Protein AF-K5VW96-F1 (afdb_monomer_lite)

pLDDT: mean 87.55, std 15.82, range [31.19, 97.62]

Structure (mmCIF, N/CA/C/O backbone):
data_AF-K5VW96-F1
#
_entry.id   AF-K5VW96-F1
#
loop_
_atom_site.group_PDB
_atom_site.id
_atom_site.type_symbol
_atom_site.label_atom_id
_atom_site.label_alt_id
_atom_site.label_comp_id
_atom_site.label_asym_id
_atom_site.label_entity_id
_atom_site.label_seq_id
_atom_site.pdbx_PDB_ins_code
_atom_site.Cartn_x
_atom_site.Cartn_y
_atom_site.Cartn_z
_atom_site.occupancy
_atom_site.B_iso_or_equiv
_atom_site.auth_seq_id
_atom_site.auth_comp_id
_atom_site.auth_asym_id
_atom_site.auth_atom_id
_atom_site.pdbx_PDB_model_num
ATOM 1 N N . MET A 1 1 ? -20.404 -25.628 -1.521 1.00 37.47 1 MET A N 1
ATOM 2 C CA . MET A 1 1 ? -20.555 -24.292 -0.910 1.00 37.47 1 MET A CA 1
ATOM 3 C C . MET A 1 1 ? -20.842 -23.300 -2.025 1.00 37.47 1 MET A C 1
ATOM 5 O O . MET A 1 1 ? -20.103 -23.341 -3.004 1.00 37.47 1 MET A O 1
ATOM 9 N N . PRO A 1 2 ? -21.913 -22.496 -1.958 1.00 32.38 2 PRO A N 1
ATOM 10 C CA . PRO A 1 2 ? -22.168 -21.476 -2.967 1.00 32.38 2 PRO A CA 1
ATOM 11 C C . PRO A 1 2 ? -21.136 -20.350 -2.814 1.00 32.38 2 PRO A C 1
ATOM 13 O O . PRO A 1 2 ? -20.977 -19.799 -1.729 1.00 32.38 2 PRO A O 1
ATOM 16 N N . PHE A 1 3 ? -20.406 -20.046 -3.887 1.00 34.84 3 PHE A N 1
ATOM 17 C CA . PHE A 1 3 ? -19.567 -18.852 -3.960 1.00 34.84 3 PHE A CA 1
ATOM 18 C C . PHE A 1 3 ? -20.473 -17.662 -4.287 1.00 34.84 3 PHE A C 1
ATOM 20 O O . PHE A 1 3 ? -21.146 -17.670 -5.317 1.00 34.84 3 PHE A O 1
ATOM 27 N N . ALA A 1 4 ? -20.518 -16.663 -3.407 1.00 31.19 4 ALA A N 1
ATOM 28 C CA . ALA A 1 4 ? -21.099 -15.367 -3.725 1.00 31.19 4 ALA A CA 1
ATOM 29 C C . ALA A 1 4 ? -20.056 -14.568 -4.525 1.00 31.19 4 ALA A C 1
ATOM 31 O O . ALA A 1 4 ? -19.007 -14.232 -3.986 1.00 31.19 4 ALA A O 1
ATOM 32 N N . GLY A 1 5 ? -20.319 -14.322 -5.811 1.00 43.75 5 GLY A N 1
ATOM 33 C CA . GLY A 1 5 ? -19.502 -13.445 -6.660 1.00 43.75 5 GLY A CA 1
ATOM 34 C C . GLY A 1 5 ? -18.557 -14.144 -7.645 1.00 43.75 5 GLY A C 1
ATOM 35 O O . GLY A 1 5 ? -18.305 -15.353 -7.582 1.00 43.75 5 GLY A O 1
ATOM 36 N N . ARG A 1 6 ? -18.038 -13.363 -8.606 1.00 40.06 6 ARG A N 1
ATOM 37 C CA . ARG A 1 6 ? -16.911 -13.787 -9.452 1.00 40.06 6 ARG A CA 1
ATOM 38 C C . ARG A 1 6 ? -15.681 -13.936 -8.563 1.00 40.06 6 ARG A C 1
ATOM 40 O O . ARG A 1 6 ? -15.459 -13.142 -7.660 1.00 40.06 6 ARG A O 1
ATOM 47 N N . GLY A 1 7 ? -14.866 -14.958 -8.814 1.00 47.41 7 GLY A N 1
ATOM 48 C CA . GLY A 1 7 ? -13.605 -15.087 -8.090 1.00 47.41 7 GLY A CA 1
ATOM 49 C C . GLY A 1 7 ? -12.691 -13.879 -8.338 1.00 47.41 7 GLY A C 1
ATOM 50 O O . GLY A 1 7 ? -12.698 -13.376 -9.462 1.00 47.41 7 GLY A O 1
ATOM 51 N N . PRO A 1 8 ? -11.903 -13.430 -7.340 1.00 55.56 8 PRO A N 1
ATOM 52 C CA . PRO A 1 8 ? -10.991 -12.305 -7.513 1.00 55.56 8 PRO A CA 1
ATOM 53 C C . PRO A 1 8 ? -10.047 -12.531 -8.694 1.00 55.56 8 PRO A C 1
ATOM 55 O O . PRO A 1 8 ? -9.593 -13.655 -8.934 1.00 55.56 8 PRO A O 1
ATOM 58 N N . ALA A 1 9 ? -9.753 -11.451 -9.421 1.00 55.28 9 ALA A N 1
ATOM 59 C CA . ALA A 1 9 ? -8.939 -11.473 -10.637 1.00 55.28 9 ALA A CA 1
ATOM 60 C C . ALA A 1 9 ? -7.515 -12.009 -10.400 1.00 55.28 9 ALA A C 1
ATOM 62 O O . ALA A 1 9 ? -6.895 -12.553 -11.314 1.00 55.28 9 ALA A O 1
ATOM 63 N N . LYS A 1 10 ? -7.006 -11.891 -9.169 1.00 63.50 10 LYS A N 1
ATOM 64 C CA . LYS A 1 10 ? -5.729 -12.456 -8.730 1.00 63.50 10 LYS A CA 1
ATOM 65 C C . LYS A 1 10 ? -5.977 -13.247 -7.440 1.00 63.50 10 LYS A C 1
ATOM 67 O O . LYS A 1 10 ? -6.495 -12.710 -6.469 1.00 63.50 10 LYS A O 1
ATOM 72 N N . ARG A 1 11 ? -5.637 -14.538 -7.437 1.00 74.12 11 ARG A N 1
ATOM 73 C CA . ARG A 1 11 ? -5.677 -15.412 -6.252 1.00 74.12 11 ARG A CA 1
ATOM 74 C C . ARG A 1 11 ? -4.274 -15.914 -5.969 1.00 74.12 11 ARG A C 1
ATOM 76 O O . ARG A 1 11 ? -3.560 -16.295 -6.895 1.00 74.12 11 ARG A O 1
ATOM 83 N N . ALA A 1 12 ? -3.901 -15.954 -4.697 1.00 80.06 12 ALA A N 1
ATOM 84 C CA . ALA A 1 12 ? -2.747 -16.732 -4.286 1.00 80.06 12 ALA A CA 1
ATOM 85 C C . ALA A 1 12 ? -2.985 -18.219 -4.629 1.00 80.06 12 ALA A C 1
ATOM 87 O O . ALA A 1 12 ? -4.080 -18.729 -4.376 1.00 80.06 12 ALA A O 1
ATOM 88 N N . PRO A 1 13 ? -1.996 -18.935 -5.194 1.00 87.56 13 PRO A N 1
ATOM 89 C CA . PRO A 1 13 ? -2.148 -20.348 -5.541 1.00 87.56 13 PRO A CA 1
ATOM 90 C C . PRO A 1 13 ? -2.207 -21.253 -4.303 1.00 87.56 13 PRO A C 1
ATOM 92 O O . PRO A 1 13 ? -2.581 -22.418 -4.411 1.00 87.56 13 PRO A O 1
ATOM 95 N N . LYS A 1 14 ? -1.811 -20.731 -3.138 1.00 89.62 14 LYS A N 1
ATOM 96 C CA . LYS A 1 14 ? -1.784 -21.423 -1.851 1.00 89.62 14 LYS A CA 1
ATOM 97 C C . LYS A 1 14 ? -1.941 -20.428 -0.702 1.00 89.62 14 LYS A C 1
ATOM 99 O O . LYS A 1 14 ? -1.798 -19.224 -0.896 1.00 89.62 14 LYS A O 1
ATOM 104 N N . VAL A 1 15 ? -2.188 -20.951 0.493 1.00 88.50 15 VAL A N 1
ATOM 105 C CA . VAL A 1 15 ? -1.996 -20.207 1.744 1.00 88.50 15 VAL A CA 1
ATOM 106 C C . VAL A 1 15 ? -0.496 -20.184 2.058 1.00 88.50 15 VAL A C 1
ATOM 108 O O . VAL A 1 15 ? 0.205 -21.157 1.772 1.00 88.50 15 VAL A O 1
ATOM 111 N N . TYR A 1 16 ? -0.006 -19.068 2.590 1.00 89.38 16 TYR A N 1
ATOM 112 C CA . TYR A 1 16 ? 1.388 -18.902 2.999 1.00 89.38 16 TYR A CA 1
ATOM 113 C C . TYR A 1 16 ? 1.476 -18.960 4.520 1.00 89.38 16 TYR A C 1
ATOM 115 O O . TYR A 1 16 ? 0.693 -18.298 5.199 1.00 89.38 16 TYR A O 1
ATOM 123 N N . ASP A 1 17 ? 2.423 -19.742 5.030 1.00 87.88 17 ASP A N 1
ATOM 124 C CA . ASP A 1 17 ? 2.649 -19.893 6.472 1.00 87.88 17 ASP A CA 1
ATOM 125 C C . ASP A 1 17 ? 3.466 -18.727 7.055 1.00 87.88 17 ASP A C 1
ATOM 127 O O . ASP A 1 17 ? 3.404 -18.459 8.253 1.00 87.88 17 ASP A O 1
ATOM 131 N N . ASP A 1 18 ? 4.211 -18.020 6.200 1.00 91.38 18 ASP A N 1
ATOM 132 C CA . ASP A 1 18 ? 5.069 -16.895 6.559 1.00 91.38 18 ASP A CA 1
ATOM 133 C C . ASP A 1 18 ? 4.753 -15.657 5.704 1.00 91.38 18 ASP A C 1
ATOM 135 O O . ASP A 1 18 ? 4.476 -15.741 4.502 1.00 91.38 18 ASP A O 1
ATOM 139 N N . LEU A 1 19 ? 4.831 -14.481 6.331 1.00 93.19 19 LEU A N 1
ATOM 140 C CA . LEU A 1 19 ? 4.691 -13.193 5.663 1.00 93.19 19 LEU A CA 1
ATOM 141 C C . LEU A 1 19 ? 5.801 -12.997 4.623 1.00 93.19 19 LEU A C 1
ATOM 143 O O . LEU A 1 19 ? 5.519 -12.459 3.554 1.00 93.19 19 LEU A O 1
ATOM 147 N N . GLN A 1 20 ? 7.035 -13.444 4.888 1.00 94.94 20 GLN A N 1
ATOM 148 C CA . GLN A 1 20 ? 8.121 -13.309 3.911 1.00 94.94 20 GLN A CA 1
ATOM 149 C C . GLN A 1 20 ? 7.809 -14.075 2.621 1.00 94.94 20 GLN A C 1
ATOM 151 O O . GLN A 1 20 ? 7.932 -13.497 1.543 1.00 94.94 20 GLN A O 1
ATOM 156 N N . ASP A 1 21 ? 7.315 -15.311 2.720 1.00 94.12 21 ASP A N 1
ATOM 157 C CA . ASP A 1 21 ? 6.936 -16.112 1.550 1.00 94.12 21 ASP A CA 1
ATOM 158 C C . ASP A 1 21 ? 5.805 -15.461 0.735 1.00 94.12 21 ASP A C 1
ATOM 160 O O . ASP A 1 21 ? 5.811 -15.507 -0.500 1.00 94.12 21 ASP A O 1
ATOM 164 N N . LEU A 1 22 ? 4.830 -14.839 1.412 1.00 94.06 22 LEU A N 1
ATOM 165 C CA . LEU A 1 22 ? 3.765 -14.083 0.749 1.00 94.06 22 LEU A CA 1
ATOM 166 C C . LEU A 1 22 ? 4.334 -12.875 -0.009 1.00 94.06 22 LEU A C 1
ATOM 168 O O . LEU A 1 22 ? 3.981 -12.653 -1.170 1.00 94.06 22 LEU A O 1
ATOM 172 N N . ILE A 1 23 ? 5.222 -12.104 0.625 1.00 95.88 23 ILE A N 1
ATOM 173 C CA . ILE A 1 23 ? 5.873 -10.954 -0.011 1.00 95.88 23 ILE A CA 1
ATOM 174 C C . ILE A 1 23 ? 6.718 -11.404 -1.206 1.00 95.88 23 ILE A C 1
ATOM 176 O O . ILE A 1 23 ? 6.601 -10.821 -2.284 1.00 95.88 23 ILE A O 1
ATOM 180 N N . ASP A 1 24 ? 7.499 -12.472 -1.063 1.00 95.94 24 ASP A N 1
ATOM 181 C CA . ASP A 1 24 ? 8.306 -13.030 -2.147 1.00 95.94 24 ASP A CA 1
ATOM 182 C C . ASP A 1 24 ? 7.433 -13.437 -3.336 1.00 95.94 24 ASP A C 1
ATOM 184 O O . ASP A 1 24 ? 7.743 -13.105 -4.481 1.00 95.94 24 ASP A O 1
ATOM 188 N N . TYR A 1 25 ? 6.291 -14.077 -3.080 1.00 95.06 25 TYR A N 1
ATOM 189 C CA . TYR A 1 25 ? 5.336 -14.411 -4.130 1.00 95.06 25 TYR A CA 1
ATOM 190 C C . TYR A 1 25 ? 4.782 -13.177 -4.857 1.00 95.06 25 TYR A C 1
ATOM 192 O O . TYR A 1 25 ? 4.708 -13.178 -6.093 1.00 95.06 25 TYR A O 1
ATOM 200 N N . ILE A 1 26 ? 4.396 -12.130 -4.120 1.00 95.12 26 ILE A N 1
ATOM 201 C CA . ILE A 1 26 ? 3.878 -10.886 -4.708 1.00 95.12 26 ILE A CA 1
ATOM 202 C C . ILE A 1 26 ? 4.929 -10.275 -5.643 1.00 95.12 26 ILE A C 1
ATOM 204 O O . ILE A 1 26 ? 4.613 -9.937 -6.785 1.00 95.12 26 ILE A O 1
ATOM 208 N N . PHE A 1 27 ? 6.189 -10.203 -5.207 1.00 96.81 27 PHE A N 1
ATOM 209 C CA . PHE A 1 27 ? 7.273 -9.644 -6.016 1.00 96.81 27 PHE A CA 1
ATOM 210 C C . PHE A 1 27 ? 7.647 -10.513 -7.216 1.00 96.81 27 PHE A C 1
ATOM 212 O O . PHE A 1 27 ? 7.816 -9.984 -8.314 1.00 96.81 27 PHE A O 1
ATOM 219 N N . VAL A 1 28 ? 7.706 -11.838 -7.063 1.00 95.38 28 VAL A N 1
ATOM 220 C CA . VAL A 1 28 ? 7.920 -12.760 -8.192 1.00 95.38 28 VAL A CA 1
ATOM 221 C C . VAL A 1 28 ? 6.823 -12.590 -9.243 1.00 95.38 28 VAL A C 1
ATOM 223 O O . VAL A 1 28 ? 7.111 -12.552 -10.444 1.00 95.38 28 VAL A O 1
ATOM 226 N N . SER A 1 29 ? 5.573 -12.440 -8.803 1.00 93.94 29 SER A N 1
ATOM 227 C CA . SER A 1 29 ? 4.431 -12.207 -9.689 1.00 93.94 29 SER A CA 1
ATOM 228 C C . SER A 1 29 ? 4.547 -10.860 -10.405 1.00 93.94 29 SER A C 1
ATOM 230 O O . SER A 1 29 ? 4.394 -10.810 -11.625 1.00 93.94 29 SER A O 1
ATOM 232 N N . ALA A 1 30 ? 4.899 -9.796 -9.678 1.00 94.56 30 ALA A N 1
ATOM 233 C CA . ALA A 1 30 ? 5.075 -8.458 -10.236 1.00 94.56 30 ALA A CA 1
ATOM 234 C C . ALA A 1 30 ? 6.218 -8.394 -11.261 1.00 94.56 30 ALA A C 1
ATOM 236 O O . ALA A 1 30 ? 6.041 -7.870 -12.357 1.00 94.56 30 ALA A O 1
ATOM 237 N N . ILE A 1 31 ? 7.371 -9.000 -10.958 1.00 95.44 31 ILE A N 1
ATOM 238 C CA . ILE A 1 31 ? 8.517 -9.083 -11.878 1.00 95.44 31 ILE A CA 1
ATOM 239 C C . ILE A 1 31 ? 8.151 -9.898 -13.124 1.00 95.44 31 ILE A C 1
ATOM 241 O O . ILE A 1 31 ? 8.518 -9.533 -14.241 1.00 95.44 31 ILE A O 1
ATOM 245 N N . SER A 1 32 ? 7.406 -10.992 -12.958 1.00 93.62 32 SER A N 1
ATOM 246 C CA . SER A 1 32 ? 6.940 -11.813 -14.082 1.00 93.62 32 SER A CA 1
ATOM 247 C C . SER A 1 32 ? 5.922 -11.082 -14.960 1.00 93.62 32 SER A C 1
ATOM 249 O O . SER A 1 32 ? 5.872 -11.301 -16.168 1.00 93.62 32 SER A O 1
ATOM 251 N N . GLU A 1 33 ? 5.086 -10.228 -14.375 1.00 92.06 33 GLU A N 1
ATOM 252 C CA . GLU A 1 33 ? 4.184 -9.339 -15.105 1.00 92.06 33 GLU A CA 1
ATOM 253 C C . GLU A 1 33 ? 4.972 -8.252 -15.842 1.00 92.06 33 GLU A C 1
ATOM 255 O O . GLU A 1 33 ? 4.813 -8.141 -17.054 1.00 92.06 33 GLU A O 1
ATOM 260 N N . ALA A 1 34 ? 5.923 -7.582 -15.183 1.00 92.12 34 ALA A N 1
ATOM 261 C CA . ALA A 1 34 ? 6.814 -6.618 -15.823 1.00 92.12 34 ALA A CA 1
ATOM 262 C C . ALA A 1 34 ? 7.551 -7.230 -17.024 1.00 92.12 34 ALA A C 1
ATOM 264 O O . ALA A 1 34 ? 7.513 -6.662 -18.104 1.00 92.12 34 ALA A O 1
ATOM 265 N N . ARG A 1 35 ? 8.124 -8.434 -16.906 1.00 91.25 35 ARG A N 1
ATOM 266 C CA . ARG A 1 35 ? 8.793 -9.129 -18.028 1.00 91.25 35 ARG A CA 1
ATOM 267 C C . ARG A 1 35 ? 7.888 -9.402 -19.234 1.00 91.25 35 ARG A C 1
ATOM 269 O O . ARG A 1 35 ? 8.397 -9.581 -20.336 1.00 91.25 35 ARG A O 1
ATOM 276 N N . ARG A 1 36 ? 6.572 -9.492 -19.027 1.00 90.75 36 ARG A N 1
ATOM 277 C CA . ARG A 1 36 ? 5.580 -9.701 -20.094 1.00 90.75 36 ARG A CA 1
ATOM 278 C C . ARG A 1 36 ? 5.034 -8.389 -20.654 1.00 90.75 36 ARG A C 1
ATOM 280 O O . ARG A 1 36 ? 4.425 -8.407 -21.721 1.00 90.75 36 ARG A O 1
ATOM 287 N N . THR A 1 37 ? 5.231 -7.278 -19.953 1.00 90.25 37 THR A N 1
ATOM 288 C CA . THR A 1 37 ? 4.836 -5.949 -20.412 1.00 90.25 37 THR A CA 1
ATOM 289 C C . THR A 1 37 ? 5.689 -5.530 -21.603 1.00 90.25 37 THR A C 1
ATOM 291 O O . THR A 1 37 ? 6.906 -5.708 -21.619 1.00 90.25 37 THR A O 1
ATOM 294 N N . PHE A 1 38 ? 5.043 -4.952 -22.613 1.00 87.19 38 PHE A N 1
ATOM 295 C CA . PHE A 1 38 ? 5.740 -4.376 -23.754 1.00 87.19 38 PHE A CA 1
ATOM 296 C C . PHE A 1 38 ? 6.389 -3.046 -23.347 1.00 87.19 38 PHE A C 1
ATOM 298 O O . PHE A 1 38 ? 5.688 -2.094 -23.004 1.00 87.19 38 PHE A O 1
ATOM 305 N N . PHE A 1 39 ? 7.719 -2.987 -23.385 1.00 90.12 39 PHE A N 1
ATOM 306 C CA . PHE A 1 39 ? 8.501 -1.763 -23.188 1.00 90.12 39 PHE A CA 1
ATOM 307 C C . PHE A 1 39 ? 8.998 -1.223 -24.528 1.00 90.12 39 PHE A C 1
ATOM 309 O O . PHE A 1 39 ? 9.146 -1.986 -25.484 1.00 90.12 39 PHE A O 1
ATOM 316 N N . ALA A 1 40 ? 9.307 0.075 -24.599 1.00 88.19 40 ALA A N 1
ATOM 317 C CA . ALA A 1 40 ? 9.852 0.661 -25.823 1.00 88.19 40 ALA A CA 1
ATOM 318 C C . ALA A 1 40 ? 11.303 0.217 -26.074 1.00 88.19 40 ALA A C 1
ATOM 320 O O . ALA A 1 40 ? 11.770 0.238 -27.213 1.00 88.19 40 ALA A O 1
ATOM 321 N N . SER A 1 41 ? 12.020 -0.205 -25.024 1.00 92.88 41 SER A N 1
ATOM 322 C CA . SER A 1 41 ? 13.386 -0.723 -25.127 1.00 92.88 41 SER A CA 1
ATOM 323 C C . SER A 1 41 ? 13.727 -1.774 -24.063 1.00 92.88 41 SER A C 1
ATOM 325 O O . SER A 1 41 ? 13.112 -1.851 -22.999 1.00 92.88 41 SER A O 1
ATOM 327 N N . GLU A 1 42 ? 14.777 -2.557 -24.323 1.00 93.06 42 GLU A N 1
ATOM 328 C CA . GLU A 1 42 ? 15.360 -3.492 -23.349 1.00 93.06 42 GLU A CA 1
ATOM 329 C C . GLU A 1 42 ? 15.914 -2.772 -22.106 1.00 93.06 42 GLU A C 1
ATOM 331 O O . GLU A 1 42 ? 15.828 -3.290 -20.990 1.00 93.06 42 GLU A O 1
ATOM 336 N N . ALA A 1 43 ? 16.433 -1.551 -22.281 1.00 93.75 43 ALA A N 1
ATOM 337 C CA . ALA A 1 43 ? 16.932 -0.729 -21.183 1.00 93.75 43 ALA A CA 1
ATOM 338 C C . ALA A 1 43 ? 15.807 -0.338 -20.210 1.00 93.75 43 ALA A C 1
ATOM 340 O O . ALA A 1 43 ? 15.994 -0.416 -18.997 1.00 93.75 43 ALA A O 1
ATOM 341 N N . GLU A 1 44 ? 14.626 0.021 -20.723 1.00 92.75 44 GLU A N 1
ATOM 342 C CA . GLU A 1 44 ? 13.445 0.303 -19.895 1.00 92.75 44 GLU A CA 1
ATOM 343 C C . GLU A 1 44 ? 12.955 -0.937 -19.144 1.00 92.75 44 GLU A C 1
ATOM 345 O O . GLU A 1 44 ? 12.630 -0.845 -17.962 1.00 92.75 44 GLU A O 1
ATOM 350 N N . SER A 1 45 ? 12.941 -2.101 -19.802 1.00 93.75 45 SER A N 1
ATOM 351 C CA . SER A 1 45 ? 12.557 -3.364 -19.161 1.00 93.75 45 SER A CA 1
ATOM 352 C C . SER A 1 45 ? 13.518 -3.741 -18.030 1.00 93.75 45 SER A C 1
ATOM 354 O O . SER A 1 45 ? 13.090 -4.044 -16.915 1.00 93.75 45 SER A O 1
ATOM 356 N N . THR A 1 46 ? 14.825 -3.653 -18.295 1.00 95.00 46 THR A N 1
ATOM 357 C CA . THR A 1 46 ? 15.880 -3.885 -17.298 1.00 95.00 46 THR A CA 1
ATOM 358 C C . THR A 1 46 ? 15.733 -2.939 -16.108 1.00 95.00 46 THR A C 1
ATOM 360 O O . THR A 1 46 ? 15.818 -3.368 -14.957 1.00 95.00 46 THR A O 1
ATOM 363 N N . GLU A 1 47 ? 15.463 -1.659 -16.369 1.00 95.00 47 GLU A N 1
ATOM 364 C CA . GLU A 1 47 ? 15.244 -0.667 -15.319 1.00 95.00 47 GLU A CA 1
ATOM 365 C C . GLU A 1 47 ? 14.006 -0.985 -14.475 1.00 95.00 47 GLU A C 1
ATOM 367 O O . GLU A 1 47 ? 14.077 -0.955 -13.249 1.00 95.00 47 GLU A O 1
ATOM 372 N N . ALA A 1 48 ? 12.882 -1.327 -15.107 1.00 95.06 48 ALA A N 1
ATOM 373 C CA . ALA A 1 48 ? 11.648 -1.686 -14.413 1.00 95.06 48 ALA A CA 1
ATOM 374 C C . ALA A 1 48 ? 11.850 -2.878 -13.463 1.00 95.06 48 ALA A C 1
ATOM 376 O O . ALA A 1 48 ? 11.450 -2.821 -12.298 1.00 95.06 48 ALA A O 1
ATOM 377 N N . ILE A 1 49 ? 12.533 -3.929 -13.930 1.00 96.56 49 ILE A N 1
ATOM 378 C CA . ILE A 1 49 ? 12.880 -5.095 -13.106 1.00 96.56 49 ILE A CA 1
ATOM 379 C C . ILE A 1 49 ? 13.765 -4.671 -11.929 1.00 96.56 49 ILE A C 1
ATOM 381 O O . ILE A 1 49 ? 13.469 -5.029 -10.791 1.00 96.56 49 ILE A O 1
ATOM 385 N N . ARG A 1 50 ? 14.788 -3.841 -12.168 1.00 96.25 50 ARG A N 1
ATOM 386 C CA . ARG A 1 50 ? 15.683 -3.340 -11.114 1.00 96.25 50 ARG A CA 1
ATOM 387 C C . ARG A 1 50 ? 14.940 -2.545 -10.036 1.00 96.25 50 ARG A C 1
ATOM 389 O O . ARG A 1 50 ? 15.237 -2.684 -8.847 1.00 96.25 50 ARG A O 1
ATOM 396 N N . LEU A 1 51 ? 13.978 -1.706 -10.426 1.00 96.81 51 LEU A N 1
ATOM 397 C CA . LEU A 1 51 ? 13.141 -0.964 -9.477 1.00 96.81 51 LEU A CA 1
ATOM 398 C C . LEU A 1 51 ? 12.337 -1.930 -8.594 1.00 96.81 51 LEU A C 1
ATOM 400 O O . LEU A 1 51 ? 12.338 -1.779 -7.372 1.00 96.81 51 LEU A O 1
ATOM 404 N N . LEU A 1 52 ? 11.721 -2.958 -9.188 1.00 97.38 52 LEU A N 1
ATOM 405 C CA . LEU A 1 52 ? 10.972 -3.979 -8.447 1.00 97.38 52 LEU A CA 1
ATOM 406 C C . LEU A 1 52 ? 11.866 -4.799 -7.506 1.00 97.38 52 LEU A C 1
ATOM 408 O O . LEU A 1 52 ? 11.490 -5.018 -6.358 1.00 97.38 52 LEU A O 1
ATOM 412 N N . GLU A 1 53 ? 13.060 -5.201 -7.941 1.00 97.00 53 GLU A N 1
ATOM 413 C CA . GLU A 1 53 ? 14.036 -5.906 -7.095 1.00 97.00 53 GLU A CA 1
ATOM 414 C C . GLU A 1 53 ? 14.496 -5.040 -5.912 1.00 97.00 53 GLU A C 1
ATOM 416 O O . GLU A 1 53 ? 14.647 -5.519 -4.785 1.00 97.00 53 GLU A O 1
ATOM 421 N N . THR A 1 54 ? 14.657 -3.734 -6.138 1.00 96.88 54 THR A N 1
ATOM 422 C CA . THR A 1 54 ? 14.988 -2.779 -5.073 1.00 96.88 54 THR A CA 1
ATOM 423 C C . THR A 1 54 ? 13.858 -2.693 -4.048 1.00 96.88 54 THR A C 1
ATOM 425 O O . THR A 1 54 ? 14.109 -2.785 -2.844 1.00 96.88 54 THR A O 1
ATOM 428 N N . LEU A 1 55 ? 12.608 -2.557 -4.505 1.00 97.12 55 LEU A N 1
ATOM 429 C CA . LEU A 1 55 ? 11.436 -2.579 -3.627 1.00 97.12 55 LEU A CA 1
ATOM 430 C C . LEU A 1 55 ? 11.330 -3.897 -2.855 1.00 97.12 55 LEU A C 1
ATOM 432 O O . LEU A 1 55 ? 11.059 -3.863 -1.657 1.00 97.12 55 LEU A O 1
ATOM 436 N N . HIS A 1 56 ? 11.593 -5.033 -3.507 1.00 97.62 56 HIS A N 1
ATOM 437 C CA . HIS A 1 56 ? 11.558 -6.358 -2.885 1.00 97.62 56 HIS A CA 1
ATOM 438 C C . HIS A 1 56 ? 12.554 -6.453 -1.731 1.00 97.62 56 HIS A C 1
ATOM 440 O O . HIS A 1 56 ? 12.196 -6.844 -0.619 1.00 97.62 56 HIS A O 1
ATOM 446 N N . LYS A 1 57 ? 13.792 -6.001 -1.958 1.00 96.38 57 LYS A N 1
ATOM 447 C CA . LYS A 1 57 ? 14.838 -5.965 -0.930 1.00 96.38 57 LYS A CA 1
ATOM 448 C C . LYS A 1 57 ? 14.438 -5.101 0.267 1.00 96.38 57 LYS A C 1
ATOM 450 O O . LYS A 1 57 ? 14.643 -5.510 1.413 1.00 96.38 57 LYS A O 1
ATOM 455 N N . VAL A 1 58 ? 13.869 -3.919 0.016 1.00 95.62 58 VAL A N 1
ATOM 456 C CA . VAL A 1 58 ? 13.394 -3.021 1.081 1.00 95.62 58 VAL A CA 1
ATOM 457 C C . VAL A 1 58 ? 12.220 -3.655 1.832 1.00 95.62 58 VAL A C 1
ATOM 459 O O . VAL A 1 58 ? 12.255 -3.701 3.060 1.00 95.62 58 VAL A O 1
ATOM 462 N N . ALA A 1 59 ? 11.240 -4.217 1.121 1.00 95.69 59 ALA A N 1
ATOM 463 C CA . ALA A 1 59 ? 10.086 -4.888 1.711 1.00 95.69 59 ALA A CA 1
ATOM 464 C C . ALA A 1 59 ? 10.504 -6.061 2.606 1.00 95.69 59 ALA A C 1
ATOM 466 O O . ALA A 1 59 ? 10.070 -6.125 3.752 1.00 95.69 59 ALA A O 1
ATOM 467 N N . GLY A 1 60 ? 11.414 -6.928 2.150 1.00 95.00 60 GLY A N 1
ATOM 468 C CA . GLY A 1 60 ? 11.939 -8.023 2.971 1.00 95.00 60 GLY A CA 1
ATOM 469 C C . GLY A 1 60 ? 12.675 -7.529 4.222 1.00 95.00 60 GLY A C 1
ATOM 470 O O . GLY A 1 60 ? 12.592 -8.139 5.286 1.00 95.00 60 GLY A O 1
ATOM 471 N N . SER A 1 61 ? 13.363 -6.383 4.148 1.00 93.31 61 SER A N 1
ATOM 472 C CA . SER A 1 61 ? 13.931 -5.754 5.348 1.00 93.31 61 SER A CA 1
ATOM 473 C C . SER A 1 61 ? 12.861 -5.252 6.313 1.00 93.31 61 SER A C 1
ATOM 475 O O . SER A 1 61 ? 13.052 -5.361 7.522 1.00 93.31 61 SER A O 1
ATOM 477 N N . THR A 1 62 ? 11.753 -4.714 5.803 1.00 92.81 62 THR A N 1
ATOM 478 C CA . THR A 1 62 ? 10.616 -4.295 6.628 1.00 92.81 62 THR A CA 1
ATOM 479 C C . THR A 1 62 ? 9.933 -5.496 7.281 1.00 92.81 62 THR A C 1
ATOM 481 O O . THR A 1 62 ? 9.691 -5.452 8.483 1.00 92.81 62 THR A O 1
ATOM 484 N N . VAL A 1 63 ? 9.707 -6.591 6.546 1.00 93.69 63 VAL A N 1
ATOM 485 C CA . VAL A 1 63 ? 9.120 -7.842 7.071 1.00 93.69 63 VAL A CA 1
ATOM 486 C C . VAL A 1 63 ? 9.886 -8.360 8.282 1.00 93.69 63 VAL A C 1
ATOM 488 O O . VAL A 1 63 ? 9.282 -8.620 9.316 1.00 93.69 63 VAL A O 1
ATOM 491 N N . ARG A 1 64 ? 11.221 -8.398 8.217 1.00 91.44 64 ARG A N 1
ATOM 492 C CA . ARG A 1 64 ? 12.061 -8.839 9.346 1.00 91.44 64 ARG A CA 1
ATOM 493 C C . ARG A 1 64 ? 11.946 -7.971 10.604 1.00 91.44 64 ARG A C 1
ATOM 495 O O . ARG A 1 64 ? 12.354 -8.413 11.673 1.00 91.44 64 ARG A O 1
ATOM 502 N N . SER A 1 65 ? 11.446 -6.741 10.482 1.00 89.62 65 SER A N 1
ATOM 503 C CA . SER A 1 65 ? 11.255 -5.817 11.609 1.00 89.62 65 SER A CA 1
ATOM 504 C C . SER A 1 65 ? 9.842 -5.844 12.200 1.00 89.62 65 SER A C 1
ATOM 506 O O . SER A 1 65 ? 9.603 -5.220 13.232 1.00 89.62 65 SER A O 1
ATOM 508 N N . ILE A 1 66 ? 8.904 -6.547 11.555 1.00 89.88 66 ILE A N 1
ATOM 509 C CA . ILE A 1 66 ? 7.506 -6.620 11.981 1.00 89.88 66 ILE A CA 1
ATOM 510 C C . ILE A 1 66 ? 7.370 -7.605 13.149 1.00 89.88 66 ILE A C 1
ATOM 512 O O . ILE A 1 66 ? 7.980 -8.672 13.174 1.00 89.88 66 ILE A O 1
ATOM 516 N N . THR A 1 67 ? 6.564 -7.236 14.143 1.00 82.31 67 THR A N 1
ATOM 517 C CA . THR A 1 67 ? 6.324 -8.056 15.334 1.00 82.31 67 THR A CA 1
ATOM 518 C C . THR A 1 67 ? 5.390 -9.234 15.038 1.00 82.31 67 THR A C 1
ATOM 520 O O . THR A 1 67 ? 4.582 -9.219 14.104 1.00 82.31 67 THR A O 1
ATOM 523 N N . THR A 1 68 ? 5.438 -10.263 15.886 1.00 79.12 68 THR A N 1
ATOM 524 C CA . THR A 1 68 ? 4.563 -11.438 15.757 1.00 79.12 68 THR A CA 1
ATOM 525 C C . THR A 1 68 ? 3.076 -11.076 15.861 1.00 79.12 68 THR A C 1
ATOM 527 O O . THR A 1 68 ? 2.275 -11.607 15.098 1.00 79.12 68 THR A O 1
ATOM 530 N N . SER A 1 69 ? 2.687 -10.135 16.733 1.00 80.00 69 SER A N 1
ATOM 531 C CA . SER A 1 69 ? 1.280 -9.715 16.879 1.00 80.00 69 SER A CA 1
ATOM 532 C C . SE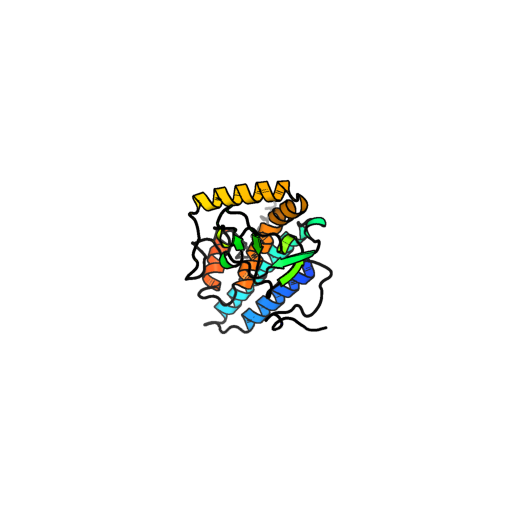R A 1 69 ? 0.725 -9.045 15.618 1.00 80.00 69 SER A C 1
ATOM 534 O O . SER A 1 69 ? -0.424 -9.278 15.241 1.00 80.00 69 SER A O 1
ATOM 536 N N . ALA A 1 70 ? 1.551 -8.269 14.913 1.00 82.38 70 ALA A N 1
ATOM 537 C CA . ALA A 1 70 ? 1.191 -7.641 13.645 1.00 82.38 70 ALA A CA 1
ATOM 538 C C . ALA A 1 70 ? 1.123 -8.644 12.473 1.00 82.38 70 ALA A C 1
ATOM 540 O O . ALA A 1 70 ? 0.551 -8.338 11.426 1.00 82.38 70 ALA A O 1
ATOM 541 N N . SER A 1 71 ? 1.656 -9.856 12.655 1.00 81.94 71 SER A N 1
ATOM 542 C CA . SER A 1 71 ? 1.646 -10.924 11.648 1.00 81.94 71 SER A CA 1
ATOM 543 C C . SER A 1 71 ? 0.370 -11.780 11.681 1.00 81.94 71 SER A C 1
ATOM 545 O O . SER A 1 71 ? 0.105 -12.519 10.735 1.00 81.94 71 SER A O 1
ATOM 547 N N . CYS A 1 72 ? -0.460 -11.663 12.726 1.00 88.31 72 CYS A N 1
ATOM 548 C CA . CYS A 1 72 ? -1.762 -12.334 12.800 1.00 88.31 72 CYS A CA 1
ATOM 549 C C . CYS A 1 72 ? -2.669 -11.911 11.639 1.00 88.31 72 CYS A C 1
ATOM 551 O O . CYS A 1 72 ? -2.726 -10.732 11.307 1.00 88.31 72 CYS A O 1
ATOM 553 N N . CYS A 1 73 ? -3.420 -12.839 11.048 1.00 91.62 73 CYS A N 1
ATOM 554 C CA . CYS A 1 73 ? -4.309 -12.514 9.932 1.00 91.62 73 CYS A CA 1
ATOM 555 C C . CYS A 1 73 ? -5.558 -11.728 10.369 1.00 91.62 73 CYS A C 1
ATOM 557 O O . CYS A 1 73 ? -6.084 -11.921 11.467 1.00 91.62 73 CYS A O 1
ATOM 559 N N . ALA A 1 74 ? -6.045 -10.866 9.481 1.00 92.38 74 ALA A N 1
ATOM 560 C CA . ALA A 1 74 ? -7.292 -10.126 9.595 1.00 92.38 74 ALA A CA 1
ATOM 561 C C . ALA A 1 74 ? -8.026 -10.125 8.245 1.00 92.38 74 ALA A C 1
ATOM 563 O O . ALA A 1 74 ? -7.410 -10.288 7.190 1.00 92.38 74 ALA A O 1
ATOM 564 N N . LEU A 1 75 ? -9.345 -9.943 8.292 1.00 93.75 75 LEU A N 1
ATOM 565 C CA . LEU A 1 75 ? -10.144 -9.686 7.099 1.00 93.75 75 LEU A CA 1
ATOM 566 C C . LEU A 1 75 ? -9.885 -8.245 6.631 1.00 93.75 75 LEU A C 1
ATOM 568 O O . LEU A 1 75 ? -10.009 -7.314 7.425 1.00 93.75 75 LEU A O 1
ATOM 572 N N . SER A 1 76 ? -9.516 -8.086 5.364 1.00 93.25 76 SER A N 1
ATOM 573 C CA . SER A 1 76 ? -9.257 -6.815 4.687 1.00 93.25 76 SER A CA 1
ATOM 574 C C . SER A 1 76 ? -10.343 -6.549 3.650 1.00 93.25 76 SER A C 1
ATOM 576 O O . SER A 1 76 ? -10.754 -7.475 2.949 1.00 93.25 76 SER A O 1
ATOM 578 N N . HIS A 1 77 ? -10.787 -5.297 3.561 1.00 93.75 77 HIS A N 1
ATOM 579 C CA . HIS A 1 7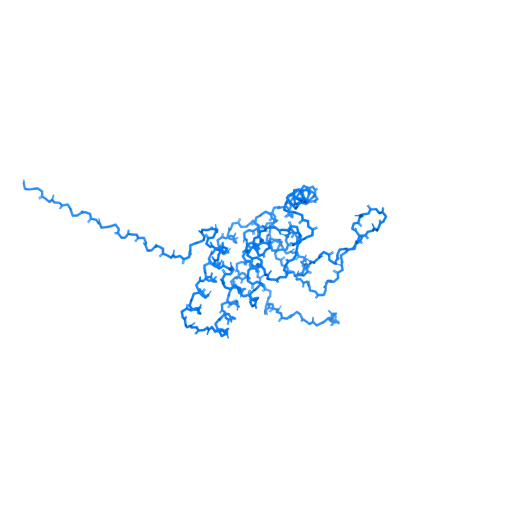7 ? -11.602 -4.803 2.455 1.00 93.75 77 HIS A CA 1
ATOM 580 C C . HIS A 1 77 ? -10.641 -4.269 1.392 1.00 93.75 77 HIS A C 1
ATOM 582 O O . HIS A 1 77 ? -10.000 -3.240 1.606 1.00 93.75 77 HIS A O 1
ATOM 588 N N . ASP A 1 78 ? -10.474 -4.996 0.291 1.00 90.06 78 ASP A N 1
ATOM 589 C CA . ASP A 1 78 ? -9.346 -4.771 -0.622 1.00 90.06 78 ASP A CA 1
ATOM 590 C C . ASP A 1 78 ? -9.529 -3.540 -1.518 1.00 90.06 78 ASP A C 1
ATOM 592 O O . ASP A 1 78 ? -8.552 -3.048 -2.079 1.00 90.06 78 ASP A O 1
ATOM 596 N N . ASP A 1 79 ? -10.757 -3.026 -1.610 1.00 90.81 79 ASP A N 1
ATOM 597 C CA . ASP A 1 79 ? -11.105 -1.843 -2.401 1.00 90.81 79 ASP A CA 1
ATOM 598 C C . ASP A 1 79 ? -11.925 -0.832 -1.584 1.00 90.81 79 ASP A C 1
ATOM 600 O O . ASP A 1 79 ? -12.962 -0.362 -2.019 1.00 90.81 79 ASP A O 1
ATOM 604 N N . LEU A 1 80 ? -11.527 -0.560 -0.332 1.00 92.56 80 LEU A N 1
ATOM 605 C CA . LEU A 1 80 ? -12.298 0.354 0.523 1.00 92.56 80 LEU A CA 1
ATOM 606 C C . LEU A 1 80 ? -12.167 1.810 0.044 1.00 92.56 80 LEU A C 1
ATOM 608 O O . LEU A 1 80 ? -11.108 2.436 0.204 1.00 92.56 80 LEU A O 1
ATOM 612 N N . GLY A 1 81 ? -13.269 2.350 -0.471 1.00 92.56 81 GLY A N 1
ATOM 613 C CA . GLY A 1 81 ? -13.465 3.735 -0.883 1.00 92.56 81 GLY A CA 1
ATOM 614 C C . GLY A 1 81 ? -14.399 4.526 0.038 1.00 92.56 81 GLY A C 1
ATOM 615 O O . GLY A 1 81 ? -15.052 3.997 0.939 1.00 92.56 81 GLY A O 1
ATOM 616 N N . ASP A 1 82 ? -14.454 5.840 -0.175 1.00 92.62 82 ASP A N 1
ATOM 617 C CA . ASP A 1 82 ? -15.334 6.745 0.571 1.00 92.62 82 ASP A CA 1
ATOM 618 C C . ASP A 1 82 ? -16.816 6.482 0.280 1.00 92.62 82 ASP A C 1
ATOM 620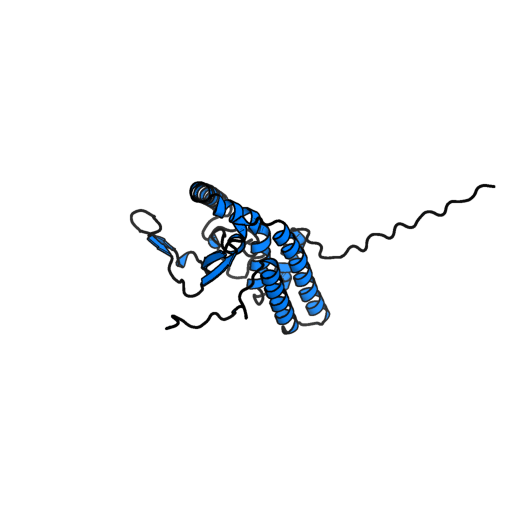 O O . ASP A 1 82 ? -17.666 6.667 1.151 1.00 92.62 82 ASP A O 1
ATOM 624 N N . THR A 1 83 ? -17.114 5.984 -0.919 1.00 94.12 83 THR A N 1
ATOM 625 C CA . THR A 1 83 ? -18.458 5.597 -1.359 1.00 94.12 83 THR A CA 1
ATOM 626 C C . THR A 1 83 ? -19.003 4.358 -0.653 1.00 94.12 83 THR A C 1
ATOM 628 O O . THR A 1 83 ? -20.211 4.130 -0.685 1.00 94.12 83 THR A O 1
ATOM 631 N N . ASP A 1 84 ? -18.145 3.593 0.023 1.00 95.75 84 ASP A N 1
ATOM 632 C CA . ASP A 1 84 ? -18.522 2.328 0.666 1.00 95.75 84 ASP A CA 1
ATOM 633 C C . ASP A 1 84 ? -18.905 2.519 2.137 1.00 95.75 84 ASP A C 1
ATOM 635 O O . ASP A 1 84 ? -19.328 1.578 2.815 1.00 95.75 84 ASP A O 1
ATOM 639 N N . VAL A 1 85 ? -18.766 3.746 2.653 1.00 95.44 85 VAL A N 1
ATOM 640 C CA . VAL A 1 85 ? -19.059 4.103 4.041 1.00 95.44 85 VAL A CA 1
ATOM 641 C C . VAL A 1 85 ? -20.446 4.734 4.129 1.00 95.44 85 VAL A C 1
ATOM 643 O O . VAL A 1 85 ? -20.660 5.884 3.750 1.00 95.44 85 VAL A O 1
ATOM 646 N N . ILE A 1 86 ? -21.403 4.000 4.698 1.00 96.94 86 ILE A N 1
ATOM 647 C CA . ILE A 1 86 ? -22.764 4.504 4.894 1.00 96.94 86 ILE A CA 1
ATOM 648 C C . ILE A 1 86 ? -22.834 5.270 6.207 1.00 96.94 86 ILE A C 1
ATOM 650 O O . ILE A 1 86 ? -22.618 4.711 7.287 1.00 96.94 86 ILE A O 1
ATOM 654 N N . VAL A 1 87 ? -23.235 6.533 6.128 1.00 96.56 87 VAL A N 1
ATOM 655 C CA . VAL A 1 87 ? -23.378 7.421 7.282 1.00 96.56 87 VAL A CA 1
ATOM 656 C C . VAL A 1 87 ? -24.855 7.694 7.561 1.00 96.56 87 VAL A C 1
ATOM 658 O O . VAL A 1 87 ? -25.648 7.916 6.649 1.00 96.56 87 VAL A O 1
ATOM 661 N N . ASN A 1 88 ? -25.240 7.686 8.835 1.00 96.56 88 ASN A N 1
ATOM 662 C CA . ASN A 1 88 ? -26.559 8.129 9.259 1.00 96.56 88 ASN A CA 1
ATOM 663 C C . ASN A 1 88 ? -26.678 9.649 9.072 1.00 96.56 88 ASN A C 1
ATOM 665 O O . ASN A 1 88 ? -25.997 10.409 9.755 1.00 96.56 88 ASN A O 1
ATOM 669 N N . GLU A 1 89 ? -27.581 10.100 8.200 1.00 95.12 89 GLU A N 1
ATOM 670 C CA . GLU A 1 89 ? -27.741 11.526 7.868 1.00 95.12 89 GLU A CA 1
ATOM 671 C C . GLU A 1 89 ? -28.043 12.428 9.076 1.00 95.12 89 GLU A C 1
ATOM 673 O O . GLU A 1 89 ? -27.709 13.610 9.066 1.00 95.12 89 GLU A O 1
ATOM 678 N N . ARG A 1 90 ? -28.692 11.896 10.121 1.00 96.00 90 ARG A N 1
ATOM 679 C CA . ARG A 1 90 ? -29.088 12.683 11.298 1.00 96.00 90 ARG A CA 1
ATOM 680 C C . ARG A 1 90 ? -27.983 12.785 12.338 1.00 96.00 90 ARG A C 1
ATOM 682 O O . ARG A 1 90 ? -27.890 13.814 13.000 1.00 96.00 90 ARG A O 1
ATOM 689 N N . THR A 1 91 ? -27.210 11.716 12.533 1.00 95.94 91 THR A N 1
ATOM 690 C CA . THR A 1 91 ? -26.201 11.640 13.605 1.00 95.94 91 THR A CA 1
ATOM 691 C C . THR A 1 91 ? -24.772 11.814 13.102 1.00 95.94 91 THR A C 1
ATOM 693 O O . THR A 1 91 ? -23.892 12.131 13.895 1.00 95.94 91 THR A O 1
ATOM 696 N N . GLY A 1 92 ? -24.525 11.622 11.804 1.00 91.69 92 GLY A N 1
ATOM 697 C CA . GLY A 1 92 ? -23.179 11.582 11.233 1.00 91.69 92 GLY A CA 1
ATOM 698 C C . GLY A 1 92 ? -22.405 10.304 11.576 1.00 91.69 92 GLY A C 1
ATOM 699 O O . GLY A 1 92 ? -21.217 10.208 11.280 1.00 91.69 92 GLY A O 1
ATOM 700 N N . GLU A 1 93 ? -23.046 9.316 12.203 1.00 94.56 93 GLU A N 1
ATOM 701 C CA . GLU A 1 93 ? -22.395 8.069 12.604 1.00 94.56 93 GLU A CA 1
ATOM 702 C C . GLU A 1 93 ? -22.290 7.088 11.435 1.00 94.56 93 GLU A C 1
ATOM 704 O O . GLU A 1 93 ? -23.225 6.933 10.647 1.00 94.56 93 GLU A O 1
ATOM 709 N N . VAL A 1 94 ? -21.171 6.363 11.360 1.00 93.56 94 VAL A N 1
ATOM 710 C CA . VAL A 1 94 ? -21.022 5.250 10.416 1.00 93.56 94 VAL A CA 1
ATOM 711 C C . VAL A 1 94 ? -21.996 4.141 10.804 1.00 93.56 94 VAL A C 1
ATOM 713 O O . VAL A 1 94 ? -21.905 3.556 11.882 1.00 93.56 94 VAL A O 1
ATOM 716 N N . SER A 1 95 ? -22.928 3.855 9.903 1.00 95.81 95 SER A N 1
ATOM 717 C CA . SER A 1 95 ? -23.978 2.847 10.063 1.00 95.81 95 SER A CA 1
ATOM 718 C C . SER A 1 95 ? -23.644 1.521 9.377 1.00 95.81 95 SER A C 1
ATOM 720 O O . SER A 1 95 ? -24.202 0.488 9.744 1.00 95.81 95 SER A O 1
ATOM 722 N N . GLY A 1 96 ? -22.713 1.526 8.419 1.00 95.75 96 GLY A N 1
ATOM 723 C CA . GLY A 1 96 ? -22.272 0.317 7.735 1.00 95.75 96 GLY A CA 1
ATOM 724 C C . GLY A 1 96 ? -21.112 0.552 6.773 1.00 95.75 96 GLY A C 1
ATOM 725 O O . GLY A 1 96 ? -20.844 1.682 6.371 1.00 95.75 96 GLY A O 1
ATOM 726 N N . ILE A 1 97 ? -20.448 -0.548 6.420 1.00 96.06 97 ILE A N 1
ATOM 727 C CA . ILE A 1 97 ? -19.472 -0.638 5.330 1.00 96.06 97 ILE A CA 1
ATOM 728 C C . ILE A 1 97 ? -20.023 -1.665 4.343 1.00 96.06 97 ILE A C 1
ATOM 730 O O . ILE A 1 97 ? -20.348 -2.784 4.760 1.00 96.06 97 ILE A O 1
ATOM 734 N N . VAL A 1 98 ? -20.166 -1.283 3.077 1.00 96.62 98 VAL A N 1
ATOM 735 C CA . VAL A 1 98 ? -20.705 -2.135 2.003 1.00 96.62 98 VAL A CA 1
ATOM 736 C C . VAL A 1 98 ? -19.614 -2.552 1.017 1.00 96.62 98 VAL A C 1
ATOM 738 O O . VAL A 1 98 ? -18.449 -2.334 1.290 1.00 96.62 98 VAL A O 1
ATOM 741 N N . ASP A 1 99 ? -20.010 -3.220 -0.067 1.00 94.25 99 ASP A N 1
ATOM 742 C CA . ASP A 1 99 ? -19.155 -3.638 -1.188 1.00 94.25 99 ASP A CA 1
ATOM 743 C C . ASP A 1 99 ? -17.995 -4.605 -0.874 1.00 94.25 99 ASP A C 1
ATOM 745 O O . ASP A 1 99 ? -16.933 -4.618 -1.489 1.00 94.25 99 ASP A O 1
ATOM 749 N N . TRP A 1 100 ? -18.252 -5.537 0.046 1.00 92.94 100 TRP A N 1
ATOM 750 C CA . TRP A 1 100 ? -17.316 -6.598 0.434 1.00 92.94 100 TRP A CA 1
ATOM 751 C C . TRP A 1 100 ? -17.049 -7.656 -0.654 1.00 92.94 100 TRP A C 1
ATOM 753 O O . TRP A 1 100 ? -16.598 -8.757 -0.330 1.00 92.94 100 TRP A O 1
ATOM 763 N N . GLU A 1 101 ? -17.350 -7.415 -1.932 1.00 91.25 101 GLU A N 1
ATOM 764 C CA . GLU A 1 101 ? -17.102 -8.415 -2.979 1.00 91.25 101 GLU A CA 1
ATOM 765 C C . GLU A 1 101 ? -15.601 -8.665 -3.211 1.00 91.25 101 GLU A C 1
ATOM 767 O O . GLU A 1 101 ? -15.204 -9.786 -3.549 1.00 91.25 101 GLU A O 1
ATOM 772 N N . PHE A 1 102 ? -14.763 -7.667 -2.910 1.00 88.44 102 PHE A N 1
ATOM 773 C CA . PHE A 1 102 ? -13.307 -7.777 -2.883 1.00 88.44 102 PHE A CA 1
ATOM 774 C C . PHE A 1 102 ? -12.792 -7.742 -1.442 1.00 88.44 102 PHE A C 1
ATOM 776 O O . PHE A 1 102 ? -12.578 -6.687 -0.846 1.00 88.44 102 PHE A O 1
ATOM 783 N N . HIS A 1 103 ? -12.585 -8.926 -0.870 1.00 91.56 103 HIS A N 1
ATOM 784 C CA . HIS A 1 103 ? -11.984 -9.079 0.448 1.00 91.56 103 HIS A CA 1
ATOM 785 C C . HIS A 1 103 ? -10.939 -10.189 0.462 1.00 91.56 103 HIS A C 1
ATOM 787 O O . HIS A 1 103 ? -11.071 -11.213 -0.219 1.00 91.56 103 HIS A O 1
ATOM 793 N N . SER A 1 104 ? -9.945 -10.019 1.326 1.00 90.81 104 SER A N 1
ATOM 794 C CA . SER A 1 104 ? -8.885 -10.998 1.542 1.00 90.81 104 SER A CA 1
ATOM 795 C C . SER A 1 104 ? -8.639 -11.225 3.025 1.00 90.81 104 SER A C 1
ATOM 797 O O . SER A 1 104 ? -8.890 -10.367 3.868 1.00 90.81 104 SER A O 1
ATOM 799 N N . VAL A 1 105 ? -8.107 -12.399 3.358 1.00 92.19 105 VAL A N 1
ATOM 800 C CA . VAL A 1 105 ? -7.528 -12.658 4.678 1.00 92.19 105 VAL A CA 1
ATOM 801 C C . VAL A 1 105 ? -6.024 -12.485 4.547 1.00 92.19 105 VAL A C 1
ATOM 803 O O . VAL A 1 105 ? -5.363 -13.285 3.887 1.00 92.19 105 VAL A O 1
ATOM 806 N N . VAL A 1 106 ? -5.493 -11.422 5.145 1.00 93.19 106 VAL A N 1
ATOM 807 C CA . VAL A 1 106 ? -4.074 -11.050 5.046 1.00 93.19 106 VAL A CA 1
ATOM 808 C C . VAL A 1 106 ? -3.502 -10.760 6.431 1.00 93.19 106 VAL A C 1
ATOM 810 O O . VAL A 1 106 ? -4.262 -10.456 7.354 1.00 93.19 106 VAL A O 1
ATOM 813 N N . PRO A 1 107 ? -2.174 -10.824 6.620 1.00 94.62 107 PRO A N 1
ATOM 814 C CA . PRO A 1 107 ? -1.537 -10.371 7.853 1.00 94.62 107 PRO A CA 1
ATOM 815 C C . PRO A 1 107 ? -1.997 -8.958 8.238 1.00 94.62 107 PRO A C 1
ATOM 817 O O . PRO A 1 107 ? -2.122 -8.080 7.385 1.00 94.62 107 PRO A O 1
ATOM 820 N N . ARG A 1 108 ? -2.243 -8.709 9.526 1.00 94.62 108 ARG A N 1
ATOM 821 C CA . ARG A 1 108 ? -2.797 -7.445 10.042 1.00 94.62 108 ARG A CA 1
ATOM 822 C C . ARG A 1 108 ? -1.936 -6.250 9.657 1.00 94.62 108 ARG A C 1
ATOM 824 O O . ARG A 1 108 ? -2.463 -5.186 9.368 1.00 94.62 108 ARG A O 1
ATOM 831 N N . VAL A 1 109 ? -0.623 -6.436 9.585 1.00 95.69 109 VAL A N 1
ATOM 832 C CA . VAL A 1 109 ? 0.326 -5.429 9.101 1.00 95.69 109 VAL A CA 1
ATOM 833 C C . VAL A 1 109 ? 0.069 -4.990 7.653 1.00 95.69 109 VAL A C 1
ATOM 835 O O . VAL A 1 109 ? 0.424 -3.875 7.279 1.00 95.69 109 VAL A O 1
ATOM 838 N N . MET A 1 110 ? -0.578 -5.828 6.843 1.00 95.38 110 MET A N 1
ATOM 839 C CA . MET A 1 110 ? -1.052 -5.495 5.498 1.00 95.38 110 MET A CA 1
ATOM 840 C C . MET A 1 110 ? -2.484 -4.941 5.517 1.00 95.38 110 MET A C 1
ATOM 842 O O . MET A 1 110 ? -2.754 -3.999 4.782 1.00 95.38 110 MET A O 1
ATOM 846 N N . ALA A 1 111 ? -3.369 -5.471 6.371 1.00 94.69 111 ALA A N 1
ATOM 847 C CA . ALA A 1 111 ? -4.773 -5.044 6.457 1.00 94.69 111 ALA A CA 1
ATOM 848 C C . ALA A 1 111 ? -4.977 -3.677 7.140 1.00 94.69 111 ALA A C 1
ATOM 850 O O . ALA A 1 111 ? -5.909 -2.953 6.817 1.00 94.69 111 ALA A O 1
ATOM 851 N N . ALA A 1 112 ? -4.144 -3.318 8.119 1.00 95.19 112 ALA A N 1
ATOM 852 C CA . ALA A 1 112 ? -4.330 -2.106 8.910 1.00 95.19 112 ALA A CA 1
ATOM 853 C C . ALA A 1 112 ? -3.871 -0.874 8.124 1.00 95.19 112 ALA A C 1
ATOM 855 O O . ALA A 1 112 ? -2.688 -0.553 8.128 1.00 95.19 112 ALA A O 1
ATOM 856 N N . HIS A 1 113 ? -4.783 -0.165 7.463 1.00 94.38 113 HIS A N 1
ATOM 857 C CA . HIS A 1 113 ? -4.460 1.031 6.684 1.00 94.38 113 HIS A CA 1
ATOM 858 C C . HIS A 1 113 ? -5.252 2.259 7.150 1.00 94.38 113 HIS A C 1
ATOM 860 O O . HIS A 1 113 ? -6.314 2.154 7.765 1.00 94.38 113 HIS A O 1
ATOM 866 N N . TYR A 1 114 ? -4.717 3.443 6.846 1.00 95.19 114 TYR A N 1
ATOM 867 C CA . TYR A 1 114 ? -5.504 4.672 6.885 1.00 95.19 114 TYR A CA 1
ATOM 868 C C . TYR A 1 114 ? -6.474 4.692 5.692 1.00 95.19 114 TYR A C 1
ATOM 870 O O . TYR A 1 114 ? -6.141 4.125 4.642 1.00 95.19 114 TYR A O 1
ATOM 878 N N . PRO A 1 115 ? -7.639 5.351 5.802 1.00 92.94 115 PRO A N 1
ATOM 879 C CA . PRO A 1 115 ? -8.536 5.538 4.666 1.00 92.94 115 PRO A CA 1
ATOM 880 C C . PRO A 1 115 ? -7.819 6.226 3.501 1.00 92.94 115 PRO A C 1
ATOM 882 O O . PRO A 1 115 ? -7.150 7.245 3.689 1.00 92.94 115 PRO A O 1
ATOM 885 N N . SER A 1 116 ? -7.925 5.661 2.298 1.00 91.69 116 SER A N 1
ATOM 886 C CA . SER A 1 116 ? -7.118 6.080 1.143 1.00 91.69 116 SER A CA 1
ATOM 887 C C . SER A 1 116 ? -7.391 7.530 0.720 1.00 91.69 116 SER A C 1
ATOM 889 O O . SER A 1 116 ? -6.471 8.222 0.279 1.00 91.69 116 SER A O 1
ATOM 891 N N . TRP A 1 117 ? -8.622 8.009 0.921 1.00 92.12 117 TRP A N 1
ATOM 892 C CA . TRP A 1 117 ? -9.076 9.370 0.617 1.00 92.12 117 TRP A CA 1
ATOM 893 C C . TRP A 1 117 ? -8.582 10.443 1.597 1.00 92.12 117 TRP A C 1
ATOM 895 O O . TRP A 1 117 ? -8.727 11.629 1.314 1.00 92.12 117 TRP A O 1
ATOM 905 N N . LEU A 1 118 ? -7.981 10.050 2.726 1.00 94.25 118 LEU A N 1
ATOM 906 C CA . LEU A 1 118 ? -7.353 10.968 3.687 1.00 94.25 118 LEU A CA 1
ATOM 907 C C . LEU A 1 118 ? -5.833 11.070 3.502 1.00 94.25 118 LEU A C 1
ATOM 909 O O . LEU A 1 118 ? -5.160 11.800 4.226 1.00 94.25 118 LEU A O 1
ATOM 913 N N . ARG A 1 119 ? -5.250 10.296 2.582 1.00 95.12 119 ARG A N 1
ATOM 914 C CA . ARG A 1 119 ? -3.795 10.146 2.479 1.00 95.12 119 ARG A CA 1
ATOM 915 C C . ARG A 1 119 ? -3.182 11.071 1.437 1.00 95.12 119 ARG A C 1
ATOM 917 O O . ARG A 1 119 ? -3.691 11.231 0.334 1.00 95.12 119 ARG A O 1
ATOM 924 N N . TYR A 1 120 ? -2.013 11.599 1.791 1.00 95.94 120 TYR A N 1
ATOM 925 C CA . TYR A 1 120 ? -1.163 12.460 0.961 1.00 95.94 120 TYR A CA 1
ATOM 926 C C . TYR A 1 120 ? 0.270 11.910 0.868 1.00 95.94 120 TYR A C 1
ATOM 928 O O . TYR A 1 120 ? 1.245 12.662 0.850 1.00 95.94 120 TYR A O 1
ATOM 936 N N . ASP A 1 121 ? 0.406 10.586 0.867 1.00 95.31 121 ASP A N 1
ATOM 937 C CA . ASP A 1 121 ? 1.677 9.870 0.826 1.00 95.31 121 ASP A CA 1
ATOM 938 C C . ASP A 1 121 ? 1.653 8.727 -0.198 1.00 95.31 121 ASP A C 1
ATOM 940 O O . ASP A 1 121 ? 0.614 8.404 -0.770 1.00 95.31 121 ASP A O 1
ATOM 944 N N . GLY A 1 122 ? 2.811 8.107 -0.449 1.00 94.44 122 GLY A N 1
ATOM 945 C CA . GLY A 1 122 ? 2.884 6.933 -1.324 1.00 94.44 122 GLY A CA 1
ATOM 946 C C . GLY A 1 122 ? 2.345 7.210 -2.730 1.00 94.44 122 GLY A C 1
ATOM 947 O O . GLY A 1 122 ? 2.753 8.174 -3.382 1.00 94.44 122 GLY A O 1
ATOM 948 N N . VAL A 1 123 ? 1.418 6.356 -3.167 1.00 95.25 123 VAL A N 1
ATOM 949 C CA . VAL A 1 123 ? 0.679 6.491 -4.433 1.00 95.25 123 VAL A CA 1
ATOM 950 C C . VAL A 1 123 ? -0.427 7.555 -4.374 1.00 95.25 123 VAL A C 1
ATOM 952 O O . VAL A 1 123 ? -0.903 7.986 -5.419 1.00 95.25 123 VAL A O 1
ATOM 955 N N . CYS A 1 124 ? -0.810 8.005 -3.174 1.00 94.62 124 CYS A N 1
ATOM 956 C CA . CYS A 1 124 ? -1.804 9.054 -2.930 1.00 94.62 124 CYS A CA 1
ATOM 957 C C . CYS A 1 124 ? -1.187 10.455 -2.750 1.00 94.62 124 CYS A C 1
ATOM 959 O O . CYS A 1 124 ? -1.921 11.412 -2.523 1.00 94.62 124 CYS A O 1
ATOM 961 N N . ASP A 1 125 ? 0.137 10.622 -2.823 1.00 95.69 125 ASP A N 1
ATOM 962 C CA . ASP A 1 125 ? 0.761 11.953 -2.817 1.00 95.69 125 ASP A CA 1
ATOM 963 C C . ASP A 1 125 ? 0.492 12.639 -4.171 1.00 95.69 125 ASP A C 1
ATOM 965 O O . ASP A 1 125 ? 0.830 12.056 -5.204 1.00 95.69 125 ASP A O 1
ATOM 969 N N . PRO A 1 126 ? 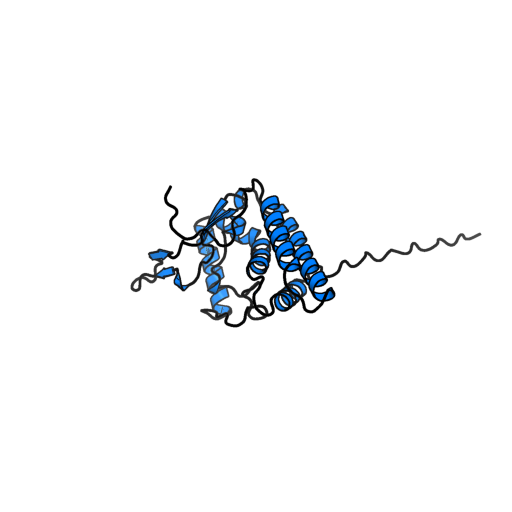-0.035 13.880 -4.214 1.00 95.12 126 PRO A N 1
ATOM 970 C CA . PRO A 1 126 ? -0.279 14.610 -5.461 1.00 95.12 126 PRO A CA 1
ATOM 971 C C . PRO A 1 126 ? 0.914 14.666 -6.426 1.00 95.12 126 PRO A C 1
ATOM 973 O O . PRO A 1 126 ? 0.733 14.763 -7.637 1.00 95.12 126 PRO A O 1
ATOM 976 N N . LYS A 1 127 ? 2.152 14.573 -5.924 1.00 95.31 127 LYS A N 1
ATOM 977 C CA . LYS A 1 127 ? 3.364 14.539 -6.761 1.00 95.31 127 LYS A CA 1
ATOM 978 C C . LYS A 1 127 ? 3.496 13.256 -7.581 1.00 95.31 127 LYS A C 1
ATOM 980 O O . LYS A 1 127 ? 4.151 13.272 -8.631 1.00 95.31 127 LYS A O 1
ATOM 985 N N . TYR A 1 128 ? 2.935 12.155 -7.088 1.00 95.81 128 TYR A N 1
ATOM 986 C CA . TYR A 1 128 ? 3.085 10.809 -7.638 1.00 95.81 128 TYR A CA 1
ATOM 987 C C . TYR A 1 128 ? 1.751 10.109 -7.894 1.00 95.81 128 TYR A C 1
ATOM 989 O O . TYR A 1 128 ? 1.778 8.930 -8.233 1.00 95.81 128 TYR A O 1
ATOM 997 N N . ALA A 1 129 ? 0.615 10.777 -7.720 1.00 93.81 129 ALA A N 1
ATOM 998 C CA . ALA A 1 129 ? -0.699 10.191 -7.931 1.00 93.81 129 ALA A CA 1
ATOM 999 C C . ALA A 1 129 ? -0.969 9.896 -9.412 1.00 93.81 129 ALA A C 1
ATOM 1001 O O . ALA A 1 129 ? -0.375 10.505 -10.307 1.00 93.81 129 ALA A O 1
ATOM 1002 N N . ALA A 1 130 ? -1.854 8.929 -9.654 1.00 91.50 130 ALA A N 1
ATOM 1003 C CA . ALA A 1 130 ? -2.396 8.675 -10.981 1.00 91.50 130 ALA A CA 1
ATOM 1004 C C . ALA A 1 130 ? -3.208 9.884 -11.463 1.00 91.50 130 ALA A C 1
ATOM 1006 O O . ALA A 1 130 ? -3.755 10.644 -10.659 1.00 91.50 130 ALA A O 1
ATOM 1007 N N . GLU A 1 131 ? -3.316 10.042 -12.779 1.00 89.56 131 GLU A N 1
ATOM 1008 C CA . GLU A 1 131 ? -4.240 11.018 -13.352 1.00 89.56 131 GLU A CA 1
ATOM 1009 C C . GLU A 1 131 ? -5.680 10.697 -12.920 1.00 89.56 131 GLU A C 1
ATOM 1011 O O . GLU A 1 131 ? -6.069 9.534 -12.838 1.00 89.56 131 GLU A O 1
ATOM 1016 N N . GLY A 1 132 ? -6.457 11.732 -12.598 1.00 87.25 132 GLY A N 1
ATOM 1017 C CA . GLY A 1 132 ? -7.837 11.580 -12.131 1.00 87.25 132 GLY A CA 1
ATOM 1018 C C . GLY A 1 132 ? -7.996 11.274 -10.639 1.00 87.25 132 GLY A C 1
ATOM 1019 O O . GLY A 1 132 ? -9.127 11.260 -10.160 1.00 87.25 132 GLY A O 1
ATOM 1020 N N . LYS A 1 133 ? -6.909 11.089 -9.872 1.00 89.62 133 LYS A N 1
ATOM 1021 C CA . LYS A 1 133 ? -7.006 10.990 -8.408 1.00 89.62 133 LYS A CA 1
ATOM 1022 C C . LYS A 1 133 ? -7.548 12.303 -7.831 1.00 89.62 133 LYS A C 1
ATOM 1024 O O . LYS A 1 133 ? -7.009 13.374 -8.111 1.00 89.62 133 LYS A O 1
ATOM 1029 N N . TRP A 1 134 ? -8.578 12.205 -6.996 1.00 89.31 134 TRP A N 1
ATOM 1030 C CA . TRP A 1 134 ? -9.102 13.313 -6.201 1.00 89.31 134 TRP A CA 1
ATOM 1031 C C . TRP A 1 134 ? -8.910 13.061 -4.704 1.00 89.31 134 TRP A C 1
ATOM 1033 O O . TRP A 1 134 ? -8.742 11.923 -4.261 1.00 89.31 134 TRP A O 1
ATOM 1043 N N . TRP A 1 135 ? -8.954 14.143 -3.932 1.00 91.94 135 TRP A N 1
ATOM 1044 C CA . TRP A 1 135 ? -8.913 14.132 -2.472 1.00 91.94 135 TRP A CA 1
ATOM 1045 C C . TRP A 1 135 ? -10.168 14.825 -1.951 1.00 91.94 135 TRP A C 1
ATOM 1047 O O . TRP A 1 135 ? -10.604 15.824 -2.523 1.00 91.94 135 TRP A O 1
ATOM 1057 N N . LEU A 1 136 ? -10.749 14.285 -0.880 1.00 92.00 136 LEU A N 1
ATOM 1058 C CA . LEU A 1 136 ? -12.001 14.795 -0.309 1.00 92.00 136 LEU A CA 1
ATOM 1059 C C . LEU A 1 136 ? -11.813 16.004 0.611 1.00 92.00 136 LEU A C 1
ATOM 1061 O O . LEU A 1 136 ? -12.787 16.640 1.004 1.00 92.00 136 LEU A O 1
ATOM 1065 N N . SER A 1 137 ? -10.577 16.308 0.982 1.00 93.56 137 SER A N 1
ATOM 1066 C CA . SER A 1 137 ? -10.234 17.389 1.899 1.00 93.56 137 SER A CA 1
ATOM 1067 C C . SER A 1 137 ? -8.916 18.028 1.491 1.00 93.56 137 SER A C 1
ATOM 1069 O O . SER A 1 137 ? -8.222 17.533 0.605 1.00 93.56 137 SER A O 1
ATOM 1071 N N . SER A 1 138 ? -8.567 19.144 2.124 1.00 95.50 138 SER A N 1
ATOM 1072 C CA . SER A 1 138 ? -7.223 19.709 2.010 1.00 95.50 138 SER A CA 1
ATOM 1073 C C . SER A 1 138 ? -6.176 18.823 2.700 1.00 95.50 138 SER A C 1
ATOM 1075 O O . SER A 1 138 ? -6.484 17.946 3.517 1.00 95.50 138 SER A O 1
ATOM 1077 N N . ARG A 1 139 ? -4.894 19.086 2.417 1.00 95.94 139 ARG A N 1
ATOM 1078 C CA . ARG A 1 139 ? -3.783 18.399 3.088 1.00 95.94 139 ARG A CA 1
ATOM 1079 C C . ARG A 1 139 ? -3.791 18.678 4.591 1.00 95.94 139 ARG A C 1
ATOM 1081 O O . ARG A 1 139 ? -3.524 17.780 5.384 1.00 95.94 139 ARG A O 1
ATOM 1088 N N . GLU A 1 140 ? -4.085 19.914 4.974 1.00 96.62 140 GLU A N 1
ATOM 1089 C CA . GLU A 1 140 ? -4.117 20.375 6.359 1.00 96.62 140 GLU A CA 1
ATOM 1090 C C . GLU A 1 140 ? -5.225 19.669 7.151 1.00 96.62 140 GLU A C 1
ATOM 1092 O O . GLU A 1 140 ? -4.968 19.147 8.236 1.00 96.62 140 GLU A O 1
ATOM 1097 N N . GLU A 1 141 ? -6.430 19.579 6.586 1.00 96.88 141 GLU A N 1
ATOM 1098 C CA . GLU A 1 141 ? -7.548 18.842 7.188 1.00 96.88 141 GLU A CA 1
ATOM 1099 C C . GLU A 1 141 ? -7.262 17.339 7.255 1.00 96.88 141 GLU A C 1
ATOM 1101 O O . GLU A 1 141 ? -7.533 16.702 8.272 1.00 96.88 141 GLU A O 1
ATOM 1106 N N . SER A 1 142 ? -6.657 16.766 6.211 1.00 96.38 142 SER A N 1
ATOM 1107 C CA . SER A 1 142 ? -6.246 15.358 6.205 1.00 96.38 142 SER A CA 1
ATOM 1108 C C . SER A 1 142 ? -5.281 15.022 7.337 1.00 96.38 142 SER A C 1
ATOM 1110 O O . SER A 1 142 ? -5.454 14.001 7.996 1.00 96.38 142 SER A O 1
ATOM 1112 N N . VAL A 1 143 ? -4.307 15.888 7.631 1.00 96.50 143 VAL A N 1
ATOM 1113 C CA . VAL A 1 143 ? -3.393 15.687 8.769 1.00 96.50 143 VAL A CA 1
ATOM 1114 C C . VAL A 1 143 ? -4.160 15.635 10.093 1.00 96.50 143 VAL A C 1
ATOM 1116 O O . VAL A 1 143 ? -3.890 14.763 10.918 1.00 96.50 143 VAL A O 1
ATOM 1119 N N . GLN A 1 144 ? -5.139 16.521 10.288 1.00 97.50 144 GLN A N 1
ATOM 1120 C CA . GLN A 1 144 ? -5.961 16.541 11.502 1.00 97.50 144 GLN A CA 1
ATOM 1121 C C . GLN A 1 144 ? -6.842 15.288 11.611 1.00 97.50 144 GLN A C 1
ATOM 1123 O O . GLN A 1 144 ? -6.913 14.669 12.672 1.00 97.50 144 GLN A O 1
ATOM 1128 N N . MET A 1 145 ? -7.470 14.873 10.509 1.00 96.38 145 MET A N 1
ATOM 1129 C CA . MET A 1 145 ? -8.312 13.676 10.475 1.00 96.38 145 MET A CA 1
ATOM 1130 C C . MET A 1 145 ? -7.513 12.387 10.685 1.00 96.38 145 MET A C 1
ATOM 1132 O O . MET A 1 145 ? -7.980 11.493 11.386 1.00 96.38 145 MET A O 1
ATOM 1136 N N . LEU A 1 146 ? -6.303 12.286 10.126 1.00 96.38 146 LEU A N 1
ATOM 1137 C CA . LEU A 1 146 ? -5.416 11.139 10.343 1.00 96.38 146 LEU A CA 1
ATOM 1138 C C . LEU A 1 146 ? -4.952 11.047 11.802 1.00 96.38 146 LEU A C 1
ATOM 1140 O O . LEU A 1 146 ? -4.901 9.944 12.344 1.00 96.38 146 LEU A O 1
ATOM 1144 N N . ALA A 1 147 ? -4.669 12.184 12.447 1.00 96.56 147 ALA A N 1
ATOM 1145 C CA . ALA A 1 147 ? -4.341 12.219 13.870 1.00 96.56 147 ALA A CA 1
ATOM 1146 C C . ALA A 1 147 ? -5.523 11.741 14.732 1.00 96.56 147 ALA A C 1
ATOM 1148 O O . ALA A 1 147 ? -5.353 10.872 15.584 1.00 96.56 147 ALA A O 1
ATOM 1149 N N . LEU A 1 148 ? -6.740 12.222 14.453 1.00 96.88 148 LEU A N 1
ATOM 1150 C CA . LEU A 1 148 ? -7.945 11.759 15.148 1.00 96.88 148 LEU A CA 1
ATOM 1151 C C . LEU A 1 148 ? -8.200 10.260 14.919 1.00 96.88 148 LEU A C 1
ATOM 1153 O O . LEU A 1 148 ? -8.523 9.528 15.854 1.00 96.88 148 LEU A O 1
ATOM 1157 N N . PHE A 1 149 ? -8.042 9.790 13.679 1.00 96.19 149 PHE A N 1
ATOM 1158 C CA . PHE A 1 149 ? -8.170 8.373 13.341 1.00 96.19 149 PHE A CA 1
ATOM 1159 C C . PHE A 1 149 ? -7.202 7.526 14.166 1.00 96.19 149 PHE A C 1
ATOM 1161 O O . PHE A 1 149 ? -7.601 6.513 14.740 1.00 96.19 149 PHE A O 1
ATOM 1168 N N . GLU A 1 150 ? -5.943 7.954 14.258 1.00 96.50 150 GLU A N 1
ATOM 1169 C CA . GLU A 1 150 ? -4.930 7.281 15.058 1.00 96.50 150 GLU A CA 1
ATOM 1170 C C . GLU A 1 150 ? -5.312 7.216 16.542 1.00 96.50 150 GLU A C 1
ATOM 1172 O O . GLU A 1 150 ? -5.235 6.139 17.138 1.00 96.50 150 GLU A O 1
ATOM 1177 N N . GLU A 1 151 ? -5.743 8.333 17.134 1.00 97.56 151 GLU A N 1
ATOM 1178 C CA . GLU A 1 151 ? -6.166 8.386 18.538 1.00 97.56 151 GLU A CA 1
ATOM 1179 C C . GLU A 1 151 ? -7.309 7.402 18.817 1.00 97.56 151 GLU A C 1
ATOM 1181 O O . GLU A 1 151 ? -7.251 6.614 19.769 1.00 97.56 151 GLU A O 1
ATOM 1186 N N . VAL A 1 152 ? -8.325 7.389 17.949 1.00 96.50 152 VAL A N 1
ATOM 1187 C CA . VAL A 1 152 ? -9.466 6.475 18.063 1.00 96.50 152 VAL A CA 1
ATOM 1188 C C . VAL A 1 152 ? -9.014 5.026 17.917 1.00 96.50 152 VAL A C 1
ATOM 1190 O O . VAL A 1 152 ? -9.372 4.190 18.750 1.00 96.50 152 VAL A O 1
ATOM 1193 N N . VAL A 1 153 ? -8.211 4.714 16.900 1.00 95.88 153 VAL A N 1
ATOM 1194 C CA . VAL A 1 153 ? -7.663 3.370 16.676 1.00 95.88 153 VAL A CA 1
ATOM 1195 C C . VAL A 1 153 ? -6.898 2.887 17.901 1.00 95.88 153 VAL A C 1
ATOM 1197 O O . VAL A 1 153 ? -7.172 1.793 18.395 1.00 95.88 153 VAL A O 1
ATOM 1200 N N . LYS A 1 154 ? -6.004 3.718 18.441 1.00 96.44 154 LYS A N 1
ATOM 1201 C CA . LYS A 1 154 ? -5.216 3.391 19.629 1.00 96.44 154 LYS A CA 1
ATOM 1202 C C . LYS A 1 154 ? -6.099 3.128 20.846 1.00 96.44 154 LYS A C 1
ATOM 1204 O O . LYS A 1 154 ? -5.853 2.176 21.581 1.00 96.44 154 LYS A O 1
ATOM 1209 N N . SER A 1 155 ? -7.155 3.924 21.032 1.00 97.50 155 SER A N 1
ATOM 1210 C CA . SER A 1 155 ? -8.111 3.739 22.132 1.00 97.50 155 SER A CA 1
ATOM 1211 C C . SER A 1 155 ? -8.914 2.434 22.031 1.00 97.50 155 SER A C 1
ATOM 1213 O O . SER A 1 155 ? -9.322 1.883 23.052 1.00 97.50 155 SER A O 1
ATOM 1215 N N . LYS A 1 156 ? -9.139 1.930 20.809 1.00 96.12 156 LYS A N 1
ATOM 1216 C CA . LYS A 1 156 ? -9.933 0.721 20.548 1.00 96.12 156 LYS A CA 1
ATOM 1217 C C . LYS A 1 156 ? -9.092 -0.550 20.505 1.00 96.12 156 LYS A C 1
ATOM 1219 O O . LYS A 1 156 ? -9.560 -1.605 20.925 1.00 96.12 156 LYS A O 1
ATOM 1224 N N . SER A 1 157 ? -7.884 -0.476 19.955 1.00 94.88 157 SER A N 1
ATOM 1225 C CA . SER A 1 157 ? -7.001 -1.626 19.786 1.00 94.88 157 SER A CA 1
ATOM 1226 C C . SER A 1 157 ? -5.548 -1.186 19.610 1.00 94.88 157 SER A C 1
ATOM 1228 O O . SER A 1 157 ? -5.146 -0.742 18.533 1.00 94.88 157 SER A O 1
ATOM 1230 N N . GLN A 1 158 ? -4.734 -1.386 20.652 1.00 93.81 158 GLN A N 1
ATOM 1231 C CA . GLN A 1 158 ? -3.282 -1.186 20.569 1.00 93.81 158 GLN A CA 1
ATOM 1232 C C . GLN A 1 158 ? -2.654 -2.105 19.509 1.00 93.81 158 GLN A C 1
ATOM 1234 O O . GLN A 1 158 ? -1.794 -1.690 18.748 1.00 93.81 158 GLN A O 1
ATOM 1239 N N . ASP A 1 159 ? -3.168 -3.325 19.392 1.00 93.25 159 ASP A N 1
ATOM 1240 C CA . ASP A 1 159 ? -2.771 -4.324 18.404 1.00 93.25 159 ASP A CA 1
ATOM 1241 C C . ASP A 1 159 ? -2.966 -3.867 16.945 1.00 93.25 159 ASP A C 1
ATOM 1243 O O . ASP A 1 159 ? -2.134 -4.152 16.079 1.00 93.25 159 ASP A O 1
ATOM 1247 N N . TYR A 1 160 ? -4.078 -3.181 16.650 1.00 94.19 160 TYR A N 1
ATOM 1248 C CA . TYR A 1 160 ? -4.306 -2.577 15.334 1.00 94.19 160 TYR A CA 1
ATOM 1249 C C . TYR A 1 160 ? -3.406 -1.357 15.142 1.00 94.19 160 TYR A C 1
ATOM 1251 O O . TYR A 1 160 ? -2.832 -1.198 14.067 1.00 94.19 160 TYR A O 1
ATOM 1259 N N . HIS A 1 161 ? -3.265 -0.511 16.169 1.00 95.19 161 HIS A N 1
ATOM 1260 C CA . HIS A 1 161 ? -2.380 0.658 16.135 1.00 95.19 161 HIS A CA 1
ATOM 1261 C C . HIS A 1 161 ? -0.938 0.248 15.809 1.00 95.19 161 HIS A C 1
ATOM 1263 O O . HIS A 1 161 ? -0.363 0.743 14.844 1.00 95.19 161 HIS A O 1
ATOM 1269 N N . ASP A 1 162 ? -0.389 -0.746 16.500 1.00 94.00 162 ASP A N 1
ATOM 1270 C CA . ASP A 1 162 ? 0.972 -1.233 16.265 1.00 94.00 162 ASP A CA 1
ATOM 1271 C C . ASP A 1 162 ? 1.152 -1.768 14.835 1.00 94.00 162 ASP A C 1
ATOM 1273 O O . ASP A 1 162 ? 2.165 -1.492 14.183 1.00 94.00 162 ASP A O 1
ATOM 1277 N N . ALA A 1 163 ? 0.164 -2.498 14.307 1.00 95.25 163 ALA A N 1
ATOM 1278 C CA . ALA A 1 163 ? 0.177 -2.996 12.930 1.00 95.25 163 ALA A CA 1
ATOM 1279 C C . ALA A 1 163 ? 0.060 -1.864 11.890 1.00 95.25 163 ALA A C 1
ATOM 1281 O O . ALA A 1 163 ? 0.738 -1.888 10.854 1.00 95.25 163 ALA A O 1
ATOM 1282 N N . LEU A 1 164 ? -0.755 -0.844 12.175 1.00 95.31 164 LEU A N 1
ATOM 1283 C CA . LEU A 1 164 ? -0.864 0.367 11.369 1.00 95.31 164 LEU A CA 1
ATOM 1284 C C . LEU A 1 164 ? 0.503 1.059 11.295 1.00 95.31 164 LEU A C 1
ATOM 1286 O O . LEU A 1 164 ? 0.999 1.307 10.204 1.00 95.31 164 LEU A O 1
ATOM 1290 N N . PHE A 1 165 ? 1.197 1.275 12.408 1.00 93.06 165 PHE A N 1
ATOM 1291 C CA . PHE A 1 165 ? 2.499 1.948 12.373 1.00 93.06 165 PHE A CA 1
ATOM 1292 C C . PHE A 1 165 ? 3.597 1.103 11.733 1.00 93.06 165 PHE A C 1
ATOM 1294 O O . PHE A 1 165 ? 4.205 1.526 10.744 1.00 93.06 165 PHE A O 1
ATOM 1301 N N . SER A 1 166 ? 3.818 -0.106 12.251 1.00 92.81 166 SER A N 1
ATOM 1302 C CA . SER A 1 166 ? 4.908 -0.986 11.808 1.00 92.81 166 SER A CA 1
ATOM 1303 C C . SER A 1 166 ? 4.808 -1.374 10.330 1.00 92.81 166 SER A C 1
ATOM 1305 O O . SER A 1 166 ? 5.827 -1.506 9.653 1.00 92.81 166 SER A O 1
ATOM 1307 N N . GLY A 1 167 ? 3.592 -1.489 9.790 1.00 94.19 167 GLY A N 1
ATOM 1308 C CA . GLY A 1 167 ? 3.374 -1.861 8.394 1.00 94.19 167 GLY A CA 1
ATOM 1309 C C . GLY A 1 167 ? 3.394 -0.717 7.388 1.00 94.19 167 GLY A C 1
ATOM 1310 O O . GLY A 1 167 ? 3.291 -0.981 6.192 1.00 94.19 167 GLY A O 1
ATOM 1311 N N . THR A 1 168 ? 3.549 0.540 7.821 1.00 93.50 168 THR A N 1
ATOM 1312 C CA . THR A 1 168 ? 3.452 1.716 6.931 1.00 93.50 168 THR A CA 1
ATOM 1313 C C . THR A 1 168 ? 4.411 1.627 5.743 1.00 93.50 168 THR A C 1
ATOM 1315 O O . THR A 1 168 ? 4.022 1.861 4.599 1.00 93.50 168 THR A O 1
ATOM 1318 N N . GLY A 1 169 ? 5.667 1.244 5.996 1.00 93.69 169 GLY A N 1
ATOM 1319 C CA . GLY A 1 169 ? 6.661 1.076 4.936 1.00 93.69 169 GLY A CA 1
ATOM 1320 C C . GLY A 1 169 ? 6.279 -0.024 3.947 1.00 93.69 169 GLY A C 1
ATOM 1321 O O . GLY A 1 169 ? 6.330 0.199 2.739 1.00 93.69 169 GLY A O 1
ATOM 1322 N N . LEU A 1 170 ? 5.850 -1.180 4.462 1.00 95.81 170 LEU A N 1
ATOM 1323 C CA . LEU A 1 170 ? 5.486 -2.339 3.653 1.00 95.81 170 LEU A CA 1
ATOM 1324 C C . LEU A 1 170 ? 4.256 -2.054 2.786 1.00 95.81 170 LEU A C 1
ATOM 1326 O O . LEU A 1 170 ? 4.313 -2.252 1.577 1.00 95.81 170 LEU A O 1
ATOM 1330 N N . ARG A 1 171 ? 3.171 -1.535 3.370 1.00 96.00 171 ARG A N 1
ATOM 1331 C CA . ARG A 1 171 ? 1.943 -1.217 2.623 1.00 96.00 171 ARG A CA 1
ATOM 1332 C C . ARG A 1 171 ? 2.180 -0.159 1.557 1.00 96.00 171 ARG A C 1
ATOM 1334 O O . ARG A 1 171 ? 1.743 -0.343 0.431 1.00 96.00 171 ARG A O 1
ATOM 1341 N N . SER A 1 172 ? 2.967 0.873 1.860 1.00 95.44 172 SER A N 1
ATOM 1342 C CA . SER A 1 172 ? 3.321 1.888 0.864 1.00 95.44 172 SER A CA 1
ATOM 1343 C C . SER A 1 172 ? 4.081 1.300 -0.333 1.00 95.44 172 SER A C 1
ATOM 1345 O O . SER A 1 172 ? 3.898 1.764 -1.452 1.00 95.44 172 SER A O 1
ATOM 1347 N N . ILE A 1 173 ? 4.910 0.270 -0.125 1.00 97.06 173 ILE A N 1
ATOM 1348 C CA . ILE A 1 173 ? 5.564 -0.467 -1.216 1.00 97.06 173 ILE A CA 1
ATOM 1349 C C . ILE A 1 173 ? 4.550 -1.327 -1.981 1.00 97.06 173 ILE A C 1
ATOM 1351 O O . ILE A 1 173 ? 4.553 -1.323 -3.209 1.00 97.06 173 ILE A O 1
ATOM 1355 N N . LEU A 1 174 ? 3.681 -2.053 -1.276 1.00 96.12 174 LEU A N 1
ATOM 1356 C CA . LEU A 1 174 ? 2.681 -2.931 -1.892 1.00 96.12 174 LEU A CA 1
ATOM 1357 C C . LEU A 1 174 ? 1.646 -2.165 -2.719 1.00 96.12 174 LEU A C 1
ATOM 1359 O O . LEU A 1 174 ? 1.264 -2.633 -3.784 1.00 96.12 174 LEU A O 1
ATOM 1363 N N . GLU A 1 175 ? 1.258 -0.967 -2.294 1.00 95.38 175 GLU A N 1
ATOM 1364 C CA . GLU A 1 175 ? 0.405 -0.060 -3.070 1.00 95.38 175 GLU A CA 1
ATOM 1365 C C . GLU A 1 175 ? 1.002 0.249 -4.444 1.00 95.38 175 GLU A C 1
ATOM 1367 O O . GLU A 1 175 ? 0.290 0.214 -5.443 1.00 95.38 175 GLU A O 1
ATOM 1372 N N . TRP A 1 176 ? 2.320 0.471 -4.528 1.00 96.56 176 TRP A N 1
ATOM 1373 C CA . TRP A 1 176 ? 2.984 0.596 -5.825 1.00 96.56 176 TRP A CA 1
ATOM 1374 C C . TRP A 1 176 ? 2.896 -0.696 -6.631 1.00 96.56 176 TRP A C 1
ATOM 1376 O O . TRP A 1 176 ? 2.738 -0.634 -7.841 1.00 96.56 176 TRP A O 1
ATOM 1386 N N . ILE A 1 177 ? 2.983 -1.873 -6.018 1.00 96.12 177 ILE A N 1
ATOM 1387 C CA . ILE A 1 177 ? 2.824 -3.130 -6.763 1.00 96.12 177 ILE A CA 1
ATOM 1388 C C . ILE A 1 177 ? 1.397 -3.278 -7.306 1.00 96.12 177 ILE A C 1
ATOM 1390 O O . ILE A 1 177 ? 1.221 -3.716 -8.442 1.00 96.12 177 ILE A O 1
ATOM 1394 N N . TYR A 1 178 ? 0.385 -2.877 -6.537 1.00 91.88 178 TYR A N 1
ATOM 1395 C CA . TYR A 1 178 ? -1.017 -2.949 -6.956 1.00 91.88 178 TYR A CA 1
ATOM 1396 C C . TYR A 1 178 ? -1.390 -1.913 -8.026 1.00 91.88 178 TYR A C 1
ATOM 1398 O O . TYR A 1 178 ? -2.199 -2.213 -8.896 1.00 91.88 178 TYR A O 1
ATOM 1406 N N . GLU A 1 179 ? -0.742 -0.747 -8.033 1.00 91.69 179 GLU A N 1
ATOM 1407 C CA . GLU A 1 179 ? -0.898 0.300 -9.060 1.00 91.69 179 GLU A CA 1
ATOM 1408 C C . GLU A 1 179 ? -0.178 -0.009 -10.386 1.00 91.69 179 GLU A C 1
ATOM 1410 O O . GLU A 1 179 ? -0.218 0.794 -11.331 1.00 91.69 179 GLU A O 1
ATOM 1415 N N . MET A 1 180 ? 0.527 -1.140 -10.471 1.00 92.31 180 MET A N 1
ATOM 1416 C CA . MET A 1 180 ? 1.259 -1.526 -11.671 1.00 92.31 180 MET A CA 1
ATOM 1417 C C . MET A 1 180 ? 0.299 -1.711 -12.853 1.00 92.31 180 MET A C 1
ATOM 1419 O O . MET A 1 180 ? -0.699 -2.420 -12.767 1.00 92.31 180 MET A O 1
ATOM 1423 N N . GLY A 1 181 ? 0.621 -1.063 -13.975 1.00 88.94 181 GLY A N 1
ATOM 1424 C CA . G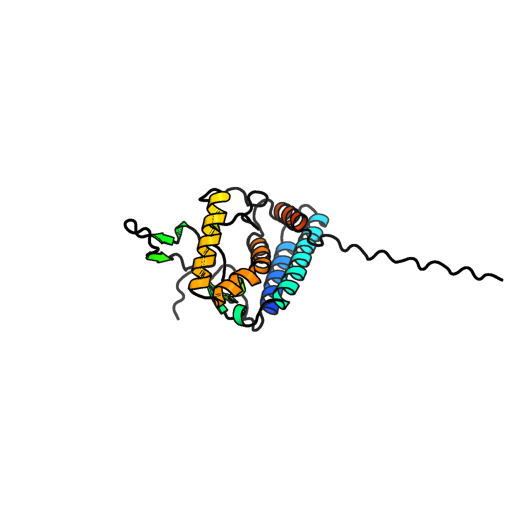LY A 1 181 ? -0.242 -1.000 -15.160 1.00 88.94 181 GLY A CA 1
ATOM 1425 C C . GLY A 1 181 ? -1.001 0.322 -15.309 1.00 88.94 181 GLY A C 1
ATOM 1426 O O . GLY A 1 181 ? -1.539 0.587 -16.382 1.00 88.94 181 GLY A O 1
ATOM 1427 N N . SER A 1 182 ? -0.990 1.187 -14.288 1.00 90.12 182 SER A N 1
ATOM 1428 C CA . SER A 1 182 ? -1.483 2.563 -14.419 1.00 90.12 182 SER A CA 1
ATOM 1429 C C . SER A 1 182 ? -0.636 3.395 -15.396 1.00 90.12 182 SER A C 1
ATOM 1431 O O . SER A 1 182 ? 0.541 3.117 -15.657 1.00 90.12 182 SER A O 1
ATOM 1433 N N . ALA A 1 183 ? -1.234 4.452 -15.949 1.00 89.12 183 ALA A N 1
ATOM 1434 C CA . ALA A 1 183 ? -0.532 5.363 -16.847 1.00 89.12 183 ALA A CA 1
ATOM 1435 C C . ALA A 1 183 ? 0.697 5.986 -16.157 1.00 89.12 183 ALA A C 1
ATOM 1437 O O . ALA A 1 183 ? 0.633 6.428 -15.006 1.00 89.12 183 ALA A O 1
ATOM 1438 N N . ASN A 1 184 ? 1.824 6.026 -16.875 1.00 91.88 184 ASN A N 1
ATOM 1439 C CA . ASN A 1 184 ? 3.105 6.569 -16.400 1.00 91.88 184 ASN A CA 1
ATOM 1440 C C . ASN A 1 184 ? 3.610 5.944 -15.082 1.00 91.88 184 ASN A C 1
ATOM 1442 O O . ASN A 1 184 ? 4.381 6.572 -14.349 1.00 91.88 184 ASN A O 1
ATOM 1446 N N . TYR A 1 185 ? 3.184 4.712 -14.776 1.00 94.94 185 TYR A N 1
ATOM 1447 C CA . TYR A 1 185 ? 3.518 3.993 -13.547 1.00 94.94 185 TYR A CA 1
ATOM 1448 C C . TYR A 1 185 ? 5.018 4.028 -13.216 1.00 94.94 185 TYR A C 1
ATOM 1450 O O . TYR A 1 185 ? 5.410 4.468 -12.134 1.00 94.94 185 TYR A O 1
ATOM 1458 N N . TRP A 1 186 ? 5.866 3.629 -14.168 1.00 95.62 186 TRP A N 1
ATOM 1459 C CA . TRP A 1 186 ? 7.312 3.507 -13.955 1.00 95.62 186 TRP A CA 1
ATOM 1460 C C . TRP A 1 186 ? 7.982 4.847 -13.632 1.00 95.62 186 TRP A C 1
ATOM 1462 O O . TRP A 1 186 ? 8.863 4.914 -12.774 1.00 95.62 186 TRP A O 1
ATOM 1472 N N . ASP A 1 187 ? 7.533 5.935 -14.258 1.00 96.00 187 ASP A N 1
ATOM 1473 C CA . ASP A 1 187 ? 8.066 7.276 -14.006 1.00 96.00 187 ASP A CA 1
ATOM 1474 C C . ASP A 1 187 ? 7.635 7.817 -12.644 1.00 96.00 187 ASP A C 1
ATOM 1476 O O . ASP A 1 187 ? 8.428 8.441 -11.930 1.00 96.00 187 ASP A O 1
ATOM 1480 N N . ARG A 1 188 ? 6.378 7.573 -12.261 1.00 96.81 188 ARG A N 1
ATOM 1481 C CA . ARG A 1 188 ? 5.857 7.915 -10.934 1.00 96.81 188 ARG A CA 1
ATOM 1482 C C . ARG A 1 188 ? 6.619 7.159 -9.843 1.00 96.81 188 ARG A C 1
ATOM 1484 O O . ARG A 1 188 ? 7.119 7.797 -8.914 1.00 96.81 188 ARG A O 1
ATOM 1491 N N . LEU A 1 189 ? 6.789 5.846 -10.009 1.00 97.12 189 LEU A N 1
ATOM 1492 C CA . LEU A 1 189 ? 7.531 4.999 -9.078 1.00 97.12 189 LEU A CA 1
ATOM 1493 C C . LEU A 1 189 ? 8.981 5.477 -8.926 1.00 97.12 189 LEU A C 1
ATOM 1495 O O . LEU A 1 189 ? 9.454 5.665 -7.805 1.00 97.12 189 LEU A O 1
ATOM 1499 N N . ARG A 1 190 ? 9.676 5.752 -10.038 1.00 96.56 190 ARG A N 1
ATOM 1500 C CA . ARG A 1 190 ? 11.066 6.237 -10.020 1.00 96.56 190 ARG A CA 1
ATOM 1501 C C . ARG A 1 190 ? 11.210 7.525 -9.210 1.00 96.56 190 ARG A C 1
ATOM 1503 O O . ARG A 1 190 ? 12.102 7.627 -8.367 1.00 96.56 190 ARG A O 1
ATOM 1510 N N . ARG A 1 191 ? 10.329 8.507 -9.440 1.00 96.75 191 ARG A N 1
ATOM 1511 C CA . ARG A 1 191 ? 10.347 9.787 -8.708 1.00 96.75 191 ARG A CA 1
ATOM 1512 C C . ARG A 1 191 ? 10.093 9.587 -7.215 1.00 96.75 191 ARG A C 1
ATOM 1514 O O . ARG A 1 191 ? 10.786 10.196 -6.401 1.00 96.75 191 ARG A O 1
ATOM 1521 N N . TRP A 1 192 ? 9.155 8.713 -6.859 1.00 97.06 192 TRP A N 1
ATOM 1522 C CA . TRP A 1 192 ? 8.868 8.385 -5.465 1.00 97.06 192 TRP A CA 1
ATOM 1523 C C . TRP A 1 192 ? 10.057 7.701 -4.773 1.00 97.06 192 TRP A C 1
ATOM 1525 O O . TRP A 1 192 ? 10.478 8.138 -3.699 1.00 97.06 192 TRP A O 1
ATOM 1535 N N . MET A 1 193 ? 10.658 6.684 -5.400 1.00 96.94 193 MET A N 1
ATOM 1536 C CA . MET A 1 193 ? 11.822 5.979 -4.847 1.00 96.94 193 MET A CA 1
ATOM 1537 C C . MET A 1 193 ? 13.022 6.918 -4.664 1.00 96.94 193 MET A C 1
ATOM 1539 O O . MET A 1 193 ? 13.680 6.884 -3.620 1.00 96.94 193 MET A O 1
ATOM 1543 N N . ALA A 1 194 ? 13.271 7.799 -5.640 1.00 95.31 194 ALA A N 1
ATOM 1544 C CA . ALA A 1 194 ? 14.326 8.807 -5.561 1.00 95.31 194 ALA A CA 1
ATOM 1545 C C . ALA A 1 194 ? 14.097 9.783 -4.395 1.00 95.31 194 ALA A C 1
ATOM 1547 O O . ALA A 1 194 ? 15.015 10.049 -3.618 1.00 95.31 194 ALA A O 1
ATOM 1548 N N . ALA A 1 195 ? 12.863 10.263 -4.209 1.00 94.50 195 ALA A N 1
ATOM 1549 C CA . ALA A 1 195 ? 12.515 11.151 -3.100 1.00 94.50 195 ALA A CA 1
ATOM 1550 C C . ALA A 1 195 ? 12.698 10.490 -1.723 1.00 94.50 195 ALA A C 1
ATOM 1552 O O . ALA A 1 195 ? 13.064 11.164 -0.759 1.00 94.50 195 ALA A O 1
ATOM 1553 N N . ARG A 1 196 ? 12.504 9.168 -1.629 1.00 92.56 196 ARG A N 1
ATOM 1554 C CA . ARG A 1 196 ? 12.756 8.387 -0.405 1.00 92.56 196 ARG A CA 1
ATOM 1555 C C . ARG A 1 196 ? 14.215 7.969 -0.226 1.00 92.56 196 ARG A C 1
ATOM 1557 O O . ARG A 1 196 ? 14.519 7.289 0.750 1.00 92.56 196 ARG A O 1
ATOM 1564 N N . ARG A 1 197 ? 15.110 8.379 -1.135 1.00 90.19 197 ARG A N 1
ATOM 1565 C CA . ARG A 1 197 ? 16.531 7.991 -1.151 1.00 90.19 197 ARG A CA 1
ATOM 1566 C C . ARG A 1 197 ? 16.714 6.474 -1.090 1.00 90.19 197 ARG A C 1
ATOM 1568 O O . ARG A 1 197 ? 17.642 5.979 -0.454 1.00 90.19 197 ARG A O 1
ATOM 1575 N N . MET A 1 198 ? 15.808 5.731 -1.726 1.00 88.75 198 MET A N 1
ATOM 1576 C CA . MET A 1 198 ? 15.997 4.295 -1.883 1.00 88.75 198 MET A CA 1
ATOM 1577 C C . MET A 1 198 ? 17.232 4.059 -2.760 1.00 88.75 198 MET A C 1
ATOM 1579 O O . MET A 1 198 ? 17.484 4.854 -3.670 1.00 88.75 198 MET A O 1
ATOM 1583 N N . PRO A 1 199 ? 18.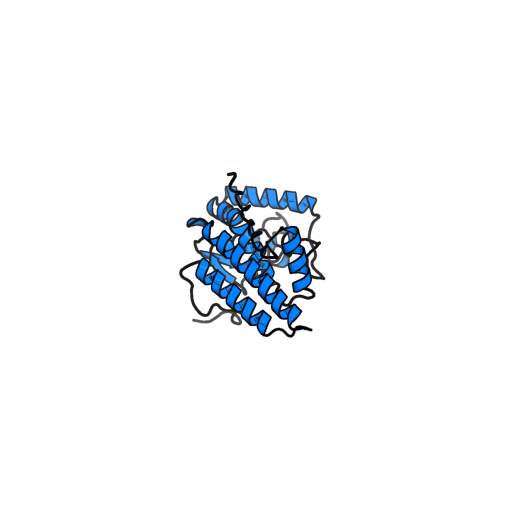024 3.009 -2.494 1.00 76.31 199 PRO A N 1
ATOM 1584 C CA . PRO A 1 199 ? 19.227 2.736 -3.265 1.00 76.31 199 PRO A CA 1
ATOM 1585 C C . PRO A 1 199 ? 18.837 2.325 -4.690 1.00 76.31 199 PRO A C 1
ATOM 1587 O O . PRO A 1 199 ? 18.572 1.161 -4.956 1.00 76.31 199 PRO A O 1
ATOM 1590 N N . LEU A 1 200 ? 18.777 3.297 -5.602 1.00 65.12 200 LEU A N 1
ATOM 1591 C CA . LEU A 1 200 ? 18.535 3.078 -7.034 1.00 65.12 200 LEU A CA 1
ATOM 1592 C C . LEU A 1 200 ? 19.812 2.650 -7.776 1.00 65.12 200 LEU A C 1
ATOM 1594 O O . LEU A 1 200 ? 19.759 2.183 -8.912 1.00 65.12 200 LEU A O 1
ATOM 1598 N N . HIS A 1 201 ? 20.961 2.791 -7.113 1.00 56.50 201 HIS A N 1
ATOM 1599 C CA . HIS A 1 201 ? 22.266 2.369 -7.588 1.00 56.50 201 HIS A CA 1
ATOM 1600 C C . HIS A 1 201 ? 22.974 1.599 -6.474 1.00 56.50 201 HIS A C 1
ATOM 1602 O O . HIS A 1 201 ? 23.068 2.080 -5.344 1.00 56.50 201 HIS A O 1
ATOM 1608 N N . GLU A 1 202 ? 23.511 0.420 -6.793 1.00 50.12 202 GLU A N 1
ATOM 1609 C CA . GLU A 1 202 ? 24.625 -0.111 -6.018 1.00 50.12 202 GLU A CA 1
ATOM 1610 C C . GLU A 1 202 ? 25.816 0.815 -6.276 1.00 50.12 202 GLU A C 1
ATOM 1612 O O . GLU A 1 202 ? 26.501 0.703 -7.296 1.00 50.12 202 GLU A O 1
ATOM 1617 N N . GLU A 1 203 ? 26.064 1.768 -5.377 1.00 43.41 203 GLU A N 1
ATOM 1618 C CA . GLU A 1 203 ? 27.407 2.322 -5.274 1.00 43.41 203 GLU A CA 1
ATOM 1619 C C . GLU A 1 203 ? 28.321 1.140 -4.955 1.00 43.41 203 GLU A C 1
ATOM 1621 O O . GLU A 1 203 ? 28.326 0.623 -3.836 1.00 43.41 203 GLU A O 1
ATOM 1626 N N . LYS A 1 204 ? 29.063 0.657 -5.962 1.00 43.03 204 LYS A N 1
ATOM 1627 C CA . LYS A 1 204 ? 30.178 -0.257 -5.714 1.00 43.03 204 LYS A CA 1
ATOM 1628 C C . LYS A 1 204 ? 31.018 0.400 -4.619 1.00 43.03 204 LYS A C 1
ATOM 1630 O O . LYS A 1 204 ? 31.461 1.530 -4.844 1.00 43.03 204 LYS A O 1
ATOM 1635 N N . PRO A 1 205 ? 31.240 -0.250 -3.462 1.00 42.53 205 PRO A N 1
ATOM 1636 C CA . PRO A 1 205 ? 32.076 0.330 -2.428 1.00 42.53 205 PRO A CA 1
ATOM 1637 C C . PRO A 1 205 ? 33.409 0.684 -3.074 1.00 42.53 205 PRO A C 1
ATOM 1639 O O . PRO A 1 205 ? 34.033 -0.162 -3.723 1.00 42.53 205 PRO A O 1
ATOM 1642 N N . ALA A 1 206 ? 33.789 1.960 -2.978 1.00 44.19 206 ALA A N 1
ATOM 1643 C CA . ALA A 1 206 ? 35.041 2.444 -3.522 1.00 44.19 206 ALA A CA 1
ATOM 1644 C C . ALA A 1 206 ? 36.148 1.534 -2.990 1.00 44.19 206 ALA A C 1
ATOM 1646 O O . ALA A 1 206 ? 36.397 1.486 -1.786 1.00 44.19 206 ALA A O 1
ATOM 1647 N N . VAL A 1 207 ? 36.764 0.761 -3.887 1.00 51.41 207 VAL A N 1
ATOM 1648 C CA . VAL A 1 207 ? 37.892 -0.105 -3.557 1.00 51.41 207 VAL A CA 1
ATOM 1649 C C . VAL A 1 207 ? 38.958 0.807 -2.966 1.00 51.41 207 VAL A C 1
ATOM 1651 O O . VAL A 1 207 ? 39.597 1.579 -3.685 1.00 51.41 207 VAL A O 1
ATOM 1654 N N . HIS A 1 208 ? 39.109 0.774 -1.642 1.00 48.47 208 HIS A N 1
ATOM 1655 C CA . HIS A 1 208 ? 40.173 1.481 -0.954 1.00 48.47 208 HIS A CA 1
ATOM 1656 C C . HIS A 1 208 ? 41.494 0.930 -1.494 1.00 48.47 208 HIS A C 1
ATOM 1658 O O . HIS A 1 208 ? 41.924 -0.164 -1.134 1.00 48.47 208 HIS A O 1
ATOM 1664 N N . ARG A 1 209 ? 42.132 1.686 -2.397 1.00 48.38 209 ARG A N 1
ATOM 1665 C CA . ARG A 1 209 ? 43.528 1.474 -2.780 1.00 48.38 209 ARG A CA 1
ATOM 1666 C C . ARG A 1 209 ? 44.358 1.551 -1.501 1.00 48.38 209 ARG A C 1
ATOM 1668 O O . ARG A 1 209 ? 44.581 2.642 -0.977 1.00 48.38 209 ARG A O 1
ATOM 1675 N N . GLN A 1 210 ? 44.792 0.397 -0.998 1.00 49.72 210 GLN A N 1
ATOM 1676 C CA . GLN A 1 210 ? 45.838 0.323 0.013 1.00 49.72 210 GLN A CA 1
ATOM 1677 C C . GLN A 1 210 ? 47.047 1.107 -0.501 1.00 49.72 210 GLN A C 1
ATOM 1679 O O . GLN A 1 210 ? 47.570 0.844 -1.585 1.00 49.72 210 GLN A O 1
ATOM 1684 N N . ARG A 1 211 ? 47.448 2.122 0.267 1.00 50.03 211 ARG A N 1
ATOM 1685 C CA . ARG A 1 211 ? 48.683 2.867 0.044 1.00 50.03 211 ARG A CA 1
ATOM 1686 C C . ARG A 1 211 ? 49.855 1.905 0.210 1.00 50.03 211 ARG A C 1
ATOM 1688 O O . ARG A 1 211 ? 49.996 1.283 1.259 1.00 50.03 211 ARG A O 1
ATOM 1695 N N . SER A 1 212 ? 50.682 1.807 -0.826 1.00 49.81 212 SER A N 1
ATOM 1696 C CA . SER A 1 212 ? 51.994 1.175 -0.772 1.00 49.81 212 SER A CA 1
ATOM 1697 C C . SER A 1 212 ? 52.806 1.779 0.374 1.00 49.81 212 SER A C 1
ATOM 1699 O O . SER A 1 212 ? 53.010 2.991 0.422 1.00 49.81 212 SER A O 1
ATOM 1701 N N . ALA A 1 213 ? 53.249 0.932 1.300 1.00 48.06 213 ALA A N 1
ATOM 1702 C CA . ALA A 1 213 ? 54.264 1.292 2.272 1.00 48.06 213 ALA A CA 1
ATOM 1703 C C . ALA A 1 213 ? 55.613 1.370 1.546 1.00 48.06 213 ALA A C 1
ATOM 1705 O O . ALA A 1 213 ? 56.136 0.364 1.065 1.00 48.06 213 ALA A O 1
ATOM 1706 N N . THR A 1 214 ? 56.148 2.581 1.439 1.00 55.28 214 THR A N 1
ATOM 1707 C CA . THR A 1 214 ? 57.538 2.830 1.065 1.00 55.28 214 THR A CA 1
ATOM 1708 C C . THR A 1 214 ? 58.430 2.297 2.185 1.00 55.28 214 THR A C 1
ATOM 1710 O O . THR A 1 214 ? 58.377 2.798 3.307 1.00 55.28 214 THR A O 1
ATOM 1713 N N . PHE A 1 215 ? 59.230 1.273 1.889 1.00 49.91 215 PHE A N 1
ATOM 1714 C CA . PHE A 1 215 ? 60.357 0.876 2.729 1.00 49.91 215 PHE A CA 1
ATOM 1715 C C . PHE A 1 215 ? 61.412 1.988 2.689 1.00 49.91 215 PHE A C 1
ATOM 1717 O O . PHE A 1 215 ? 61.879 2.359 1.612 1.00 49.91 215 PHE A O 1
ATOM 1724 N N . ALA A 1 216 ? 61.765 2.523 3.856 1.00 54.28 216 ALA A N 1
ATOM 1725 C CA . ALA A 1 216 ? 62.986 3.294 4.045 1.00 54.28 216 ALA A CA 1
ATOM 1726 C C . ALA A 1 216 ? 64.143 2.317 4.314 1.00 54.28 216 ALA A C 1
ATOM 1728 O O . ALA A 1 216 ? 63.971 1.365 5.080 1.00 54.28 216 ALA A O 1
ATOM 1729 N N . LEU A 1 217 ? 65.271 2.550 3.636 1.00 60.84 217 LEU A N 1
ATOM 1730 C CA . LEU A 1 217 ? 66.583 1.956 3.912 1.00 60.84 217 LEU A CA 1
ATOM 1731 C C . LEU A 1 217 ? 67.244 2.658 5.100 1.00 60.84 217 LEU A C 1
ATOM 1733 O O . LEU A 1 217 ? 67.053 3.891 5.215 1.00 60.84 217 LEU A O 1
#

Radius of gyration: 21.36 Å; chains: 1; bounding box: 96×45×48 Å

Sequence (217 aa):
MPFAGRGPAKRAPKVYDDLQDLIDYIFVSAISEARRTFFASEAESTEAIRLLETLHKVAGSTVRSITTSASCCALSHDDLGDTDVIVNERTGEVSGIVDWEFHSVVPRVMAAHYPSWLRYDGVCDPKYAAEGKWWLSSREESVQMLALFEEVVKSKSQDYHDALFSGTGLRSILEWIYEMGSANYWDRLRRWMAARRMPLHEEKPAVHRQRSATFAL

Secondary structure (DSSP, 8-state):
----SPPPSS--SS--SSHHHHHHHHHHHHHHHHHHS--SSHHHHHHHHHHHHHHHHHHHHHHTTS-HHHHSEEEEETT--GGGEEE-TTT--EEEE--TTSEEEEEHHHH----GGG--SGGGSTTTPPTT---SS-HHHHHHHHHHHHHHHHHH-HHHHHHHHHTHHHHHHHHHHHTTTSTTHHHHHHHHHHHTT---S--------PPP-----

Organism: Phanerochaete carnosa (strain HHB-10118-sp) (NCBI:txid650164)

Foldseek 3Di:
DDDDDDPDPDDDPDDDPAPLVVLVVLLVVLLVVLVVDDDPDPVVSVLLSLLSVLLSVVLSVLSVVADPLQQAKDKAQPDDAPVQFDADPPPRDGPDGDDSNDIDTGRLLQRQEDHLLLDCDQCNNPLQHAPPDDHPDDVVVSVVVVVVVLVVCCVVDVSSSSSHVSSPSNNSSVVLSVCPPGPPSSVSSVVRCVVVVRCSDPPPPPPPPDDDDDDDD